Protein AF-A0A239BI08-F1 (afdb_monomer)

pLDDT: mean 79.72, std 20.68, range [30.38, 98.62]

Nearest PDB structures (foldseek):
  6grj-assembly1_I  TM=3.240E-01  e=1.046E-01  Aeromonas hydrophila
  5xg2-assembly1_A  TM=4.096E-01  e=1.861E-01  Pyrococcus yayanosii CH1
  7a0g-assembly1_JJJ  TM=3.322E-01  e=1.591E-01  Serratia marcescens
  3g6b-assembly1_A  TM=3.224E-01  e=5.309E-01  Thermotoga maritima
  8i4v-assembly1_A  TM=3.060E-01  e=5.611E+00  Saccharomyces cerevisiae S288C

Radius of gyration: 37.03 Å; Cα contacts (8 Å, |Δi|>4): 171; chains: 1; bounding box: 96×77×103 Å

Secondary structure (DSSP, 8-state):
--HHHHHHHH-HHHHHHHHHHHHHHHHHHHHHH-GGGGS-HHHHHHHHHHHHTT---TTTT---SS--SSGGGS-SS---TTSPPTTS-----PPPTTSHHHHHHHHHHHHHHSPPP----SS-HHHHHHHHHHHHHHHHHHHHHHHHHHHHHHHHHHHHHHHHHHHHHHHHHHHHHHHHHHHHHHHHHHHHHHHHHHHHHTT--------HHHHHHHHHHHHHHHHHHHHTTSS-HHHHHHHHTT-TT--TTS-HHHHHHHHHHHHHHHHHHHHHHHHHHHHHHHHHHHHHHHHHHHHHHHHHHHHHHHHHHGGGSPP--TTSGGGS-------

Organism: NCBI:txid52697

Sequence (335 aa):
MSMVAEMLLHEPAPVAIWGALWLATIPAVLVLASPASVHNLGRALIDACAFLIGRPADGLFAASAGDETLAYAAFGAEFPAGFPAEDEPFGNAVPDATDPISADVAAVSERVSAPMGPAAGSAPGRFFRRAAKRREERLRREIEAVRGVRYAEEVRVAADQAGYVADHWQEHWEAAGVRVDATFRAWQAADSRMRRSRAAAVFGTPATGQSPAEYADRERFLHLAVRAAAERGELPTSAVADALTGRGGWDARLHPVDQELVIQGAAAAHLEAVWKQALEAEKLAWRDAQVARRDWQRLCQEAILASAYATAVRHLLPAEPVKLAQAAHPVARVA

Foldseek 3Di:
DDPVVVCVPPDVVVVVVVVVVCVVVVLVVLCVVDVVCVVPVPVSVVVVVCVVVVNDPVPPPPDDDDDPPPPPPPPPDDDPPPPDDCPPPPDPPPDDPPPCVVVVVVVLVVVVPPDDPDDDDDDPVVVVVVVVVVVVVLSVLQVVLVVLLVVLVVLVVVLVVLVVVLVVLVVVLVVLVVQLVVLVVQLVVLVVVLVVLVVVCVVDDPDDDDDPVVLVVLLVLLLVLLVVCCVVVLAPPVVSVCLVVVHPVNDSVDDNSVSVSVSSVRSSVVSVVSSVVSVVVSVVSVVSSVVSVVVSVVSVVVSVVSVVSSVVSVVSHPPPPPPDVVPPDPPPDDD

Mean predicted aligned error: 14.72 Å

Solvent-accessible surface area (backbone atoms only — not comparable to full-atom values): 19347 Å² total; per-residue (Å²): 133,62,71,67,63,59,45,63,73,75,47,59,63,68,56,51,51,52,52,51,50,50,66,62,43,52,61,55,51,53,44,71,75,30,81,72,39,66,79,42,52,69,57,51,50,50,54,51,50,40,48,75,73,67,48,82,75,88,66,87,81,83,80,86,86,85,78,81,88,68,64,84,80,68,84,68,90,78,74,77,92,74,70,78,74,82,83,63,68,85,64,84,74,71,78,61,91,81,42,71,68,55,55,57,55,45,56,54,51,50,68,69,65,61,77,80,75,89,78,87,74,91,84,61,72,67,60,54,51,54,51,51,52,53,50,52,52,48,51,52,47,26,54,51,25,52,50,36,41,49,50,18,50,53,35,39,53,50,20,56,52,32,43,53,52,18,52,51,31,44,54,50,23,52,54,29,48,54,48,26,54,52,31,44,51,53,19,53,54,34,43,54,50,38,54,51,54,56,62,58,56,72,76,60,77,80,91,70,83,92,39,77,66,56,45,55,50,33,37,51,49,51,50,53,53,46,42,54,35,27,75,70,65,41,34,60,72,66,54,42,60,28,46,78,67,54,36,98,83,38,53,46,82,48,55,68,71,57,42,49,52,50,52,34,49,52,24,22,54,46,29,45,51,53,23,52,51,32,46,55,51,27,56,47,34,47,49,53,20,53,51,35,44,52,53,19,54,50,31,46,55,48,19,54,53,30,42,54,50,21,60,73,32,51,86,46,42,74,78,72,79,92,75,60,81,84,74,77,72,80,82,78,83,78,134

Structure (mmCIF, N/CA/C/O backbone):
data_AF-A0A239BI08-F1
#
_entry.id   AF-A0A239BI08-F1
#
loop_
_atom_site.group_PDB
_atom_site.id
_atom_site.type_symbol
_atom_site.label_atom_id
_atom_site.label_alt_id
_atom_site.label_comp_id
_atom_site.label_asym_id
_atom_site.label_entity_id
_atom_site.label_seq_id
_atom_site.pdbx_PDB_ins_code
_atom_site.Cartn_x
_atom_site.Cartn_y
_atom_site.Cartn_z
_atom_site.occupancy
_atom_site.B_iso_or_equiv
_atom_site.auth_seq_id
_atom_site.auth_comp_id
_atom_site.auth_asym_id
_atom_site.auth_atom_id
_atom_site.pdbx_PDB_model_num
ATOM 1 N N . MET A 1 1 ? -38.926 20.113 -40.767 1.00 48.06 1 MET A N 1
ATOM 2 C CA . MET A 1 1 ? -37.530 20.585 -40.665 1.00 48.06 1 MET A CA 1
ATOM 3 C C . MET A 1 1 ? -37.344 21.117 -39.255 1.00 48.06 1 MET A C 1
ATOM 5 O O . MET A 1 1 ? -38.217 21.829 -38.787 1.00 48.06 1 MET A O 1
ATOM 9 N N . SER A 1 2 ? -36.324 20.640 -38.540 1.00 56.19 2 SER A N 1
ATOM 10 C CA . SER A 1 2 ? -36.139 20.900 -37.105 1.00 56.19 2 SER A CA 1
ATOM 11 C C . SER A 1 2 ? -35.765 22.365 -36.857 1.00 56.19 2 SER A C 1
ATOM 13 O O . SER A 1 2 ? -34.827 22.853 -37.479 1.00 56.19 2 SER A O 1
ATOM 15 N N . MET A 1 3 ? -36.450 23.027 -35.917 1.00 62.59 3 MET A N 1
ATOM 16 C CA . MET A 1 3 ? -36.162 24.393 -35.437 1.00 62.59 3 MET A CA 1
ATOM 17 C C . MET A 1 3 ? -34.680 24.594 -35.061 1.00 62.59 3 MET A C 1
ATOM 19 O O . MET A 1 3 ? -34.139 25.686 -35.180 1.00 62.59 3 MET A O 1
ATOM 23 N N . VAL A 1 4 ? -33.997 23.515 -34.666 1.00 60.31 4 VAL A N 1
ATOM 24 C CA . VAL A 1 4 ? -32.569 23.514 -34.315 1.00 60.31 4 VAL A CA 1
ATOM 25 C C . VAL A 1 4 ? -31.675 23.744 -35.540 1.00 60.31 4 VAL A C 1
ATOM 27 O O . VAL A 1 4 ? -30.641 24.396 -35.434 1.00 60.31 4 VAL A O 1
ATOM 30 N N . ALA A 1 5 ? -32.078 23.249 -36.714 1.00 62.38 5 ALA A N 1
ATOM 31 C CA . ALA A 1 5 ? -31.320 23.424 -37.952 1.00 62.38 5 ALA A CA 1
ATOM 32 C C . ALA A 1 5 ? -31.413 24.863 -38.490 1.00 62.38 5 ALA A C 1
ATOM 34 O O . ALA A 1 5 ? -30.450 25.360 -39.063 1.00 62.38 5 ALA A O 1
ATOM 35 N N . GLU A 1 6 ? -32.541 25.541 -38.263 1.00 66.19 6 GLU A N 1
ATOM 36 C CA . GLU A 1 6 ? -32.742 26.943 -38.653 1.00 66.19 6 GLU A CA 1
ATOM 37 C C . GLU A 1 6 ? -32.002 27.903 -37.700 1.00 66.19 6 GLU A C 1
ATOM 39 O O . GLU A 1 6 ? -31.387 28.871 -38.145 1.00 66.19 6 GLU A O 1
ATOM 44 N N . MET A 1 7 ? -31.927 27.569 -36.403 1.00 61.50 7 MET A N 1
ATOM 45 C CA . MET A 1 7 ? -31.129 28.318 -35.418 1.00 61.50 7 MET A CA 1
ATOM 46 C C . MET A 1 7 ? -29.613 28.218 -35.666 1.00 61.50 7 MET A C 1
ATOM 48 O O . MET A 1 7 ? -28.891 29.194 -35.475 1.00 61.50 7 MET A O 1
ATOM 52 N N . LEU A 1 8 ? -29.129 27.062 -36.136 1.00 61.94 8 LEU A N 1
ATOM 53 C CA . LEU A 1 8 ? -27.712 26.836 -36.463 1.00 61.94 8 LEU A CA 1
ATOM 54 C C . LEU A 1 8 ? -27.209 27.680 -37.646 1.00 61.94 8 LEU A C 1
ATOM 56 O O . LEU A 1 8 ? -26.004 27.894 -37.766 1.00 61.94 8 LEU A O 1
ATOM 60 N N . LEU A 1 9 ? -28.109 28.157 -38.508 1.00 69.50 9 LEU A N 1
ATOM 61 C CA . LEU A 1 9 ? -27.766 28.911 -39.716 1.00 69.50 9 LEU A CA 1
ATOM 62 C C . LEU A 1 9 ? -27.772 30.433 -39.520 1.00 69.50 9 LEU A C 1
ATOM 64 O O . LEU A 1 9 ? -27.080 31.125 -40.266 1.00 69.50 9 LEU A O 1
ATOM 68 N N . HIS A 1 10 ? -28.512 30.960 -38.539 1.00 70.94 10 HIS A N 1
ATOM 69 C CA . HIS A 1 10 ? -28.705 32.409 -38.406 1.00 70.94 10 HIS A CA 1
ATOM 70 C C . HIS A 1 10 ? -27.996 33.066 -37.222 1.00 70.94 10 HIS A C 1
ATOM 72 O O . HIS A 1 10 ? -27.611 34.227 -37.343 1.00 70.94 10 HIS A O 1
ATOM 78 N N . GLU A 1 11 ? -27.727 32.349 -36.130 1.00 71.56 11 GLU A N 1
ATOM 79 C CA . GLU A 1 11 ? -27.029 32.924 -34.975 1.00 71.56 11 GLU A CA 1
ATOM 80 C C . GLU A 1 11 ? -26.049 31.898 -34.382 1.00 71.56 11 GLU A C 1
ATOM 82 O O . GLU A 1 11 ? -26.400 31.138 -33.478 1.00 71.56 11 GLU A O 1
ATOM 87 N N . PRO A 1 12 ? -24.794 31.833 -34.867 1.00 73.06 12 PRO A N 1
ATOM 88 C CA . PRO A 1 12 ? -23.834 30.832 -34.396 1.00 73.06 12 PRO A CA 1
ATOM 89 C C . PRO A 1 12 ? -23.365 31.087 -32.954 1.00 73.06 12 PRO A C 1
ATOM 91 O O . PRO A 1 12 ? -22.891 30.169 -32.286 1.00 73.06 12 PRO A O 1
ATOM 94 N N . ALA A 1 13 ? -23.499 32.319 -32.450 1.00 76.38 13 ALA A N 1
ATOM 95 C CA . ALA A 1 13 ? -22.954 32.704 -31.150 1.00 76.38 13 ALA A CA 1
ATOM 96 C C . ALA A 1 13 ? -23.671 32.040 -29.951 1.00 76.38 13 ALA A C 1
ATOM 98 O O . ALA A 1 13 ? -22.978 31.449 -29.122 1.00 76.38 13 ALA A O 1
ATOM 99 N N . PRO A 1 14 ? -25.016 32.032 -29.839 1.00 78.69 14 PRO A N 1
ATOM 100 C CA . PRO A 1 14 ? -25.705 31.376 -28.722 1.00 78.69 14 PRO A CA 1
ATOM 101 C C . PRO A 1 14 ? -25.500 29.857 -28.680 1.00 78.69 14 PRO A C 1
ATOM 103 O O . PRO A 1 14 ? -25.342 29.283 -27.602 1.00 78.69 14 PRO A O 1
ATOM 106 N N . VAL A 1 15 ? -25.462 29.205 -29.846 1.00 79.38 15 VAL A N 1
ATOM 107 C CA . VAL A 1 15 ? -25.253 27.752 -29.945 1.00 79.38 15 VAL A CA 1
ATOM 108 C C . VAL A 1 15 ? -23.818 27.382 -29.568 1.00 79.38 15 VAL A C 1
ATOM 110 O O . VAL A 1 15 ? -23.612 26.407 -28.846 1.00 79.38 15 VAL A O 1
ATOM 113 N N . ALA A 1 16 ? -22.831 28.189 -29.970 1.00 78.69 16 ALA A N 1
ATOM 114 C CA . ALA A 1 16 ? -21.442 28.008 -29.554 1.00 78.69 16 ALA A CA 1
ATOM 115 C C . ALA A 1 16 ? -21.263 28.184 -28.037 1.00 78.69 16 ALA A C 1
ATOM 117 O O . ALA A 1 16 ? -20.545 27.403 -27.414 1.00 78.69 16 ALA A O 1
ATOM 118 N N . ILE A 1 17 ? -21.953 29.156 -27.428 1.00 83.38 17 ILE A N 1
ATOM 119 C CA . ILE A 1 17 ? -21.926 29.372 -25.973 1.00 83.38 17 ILE A CA 1
ATOM 120 C C . ILE A 1 17 ? -22.527 28.169 -25.242 1.00 83.38 17 ILE A C 1
ATOM 122 O O . ILE A 1 17 ? -21.896 27.639 -24.331 1.00 83.38 17 ILE A O 1
ATOM 126 N N . TRP A 1 18 ? -23.702 27.690 -25.659 1.00 86.00 18 TRP A N 1
ATOM 127 C CA . TRP A 1 18 ? -24.325 26.508 -25.055 1.00 86.00 18 TRP A CA 1
ATOM 128 C C . TRP A 1 18 ? -23.486 25.242 -25.243 1.00 86.00 18 TRP A C 1
ATOM 130 O O . TRP A 1 18 ? -23.329 24.470 -24.298 1.00 86.00 18 TRP A O 1
ATOM 140 N N . GLY A 1 19 ? -22.902 25.048 -26.427 1.00 88.06 19 GLY A N 1
ATOM 141 C CA . GLY A 1 19 ? -21.998 23.934 -26.704 1.00 88.06 19 GLY A CA 1
ATOM 142 C C . GLY A 1 19 ? -20.756 23.959 -25.813 1.00 88.06 19 GLY A C 1
ATOM 143 O O . GLY A 1 19 ? -20.416 22.938 -25.220 1.00 88.06 19 GLY A O 1
ATOM 144 N N . ALA A 1 20 ? -20.128 25.127 -25.647 1.00 87.94 20 ALA A N 1
ATOM 145 C CA . ALA A 1 20 ? -18.985 25.302 -24.751 1.00 87.94 20 ALA A CA 1
ATOM 146 C C . ALA A 1 20 ? -19.358 25.056 -23.279 1.00 87.94 20 ALA A C 1
ATOM 148 O O . ALA A 1 20 ? -18.585 24.444 -22.543 1.00 87.94 20 ALA A O 1
ATOM 149 N N . LEU A 1 21 ? -20.554 25.477 -22.856 1.00 89.50 21 LEU A N 1
ATOM 150 C CA . LEU A 1 21 ? -21.035 25.296 -21.485 1.00 89.50 21 LEU A CA 1
ATOM 151 C C . LEU A 1 21 ? -21.319 23.820 -21.166 1.00 89.50 21 LEU A C 1
ATOM 153 O O . LEU A 1 21 ? -20.951 23.343 -20.093 1.00 89.50 21 LEU A O 1
ATOM 157 N N . TRP A 1 22 ? -21.894 23.071 -22.111 1.00 91.38 22 TRP A N 1
ATOM 158 C CA . TRP A 1 22 ? -22.049 21.615 -22.000 1.00 91.38 22 TRP A CA 1
ATOM 159 C C . TRP A 1 22 ? -20.700 20.891 -21.992 1.00 91.38 22 TRP A C 1
ATOM 161 O O . TRP A 1 22 ? -20.465 20.042 -21.134 1.00 91.38 22 TRP A O 1
ATOM 171 N N . LEU A 1 23 ? -19.777 21.271 -22.880 1.00 86.00 23 LEU A N 1
ATOM 172 C CA . LEU A 1 23 ? -18.419 20.712 -22.914 1.00 86.00 23 LEU A CA 1
ATOM 173 C C . LEU A 1 23 ? -17.646 20.958 -21.612 1.00 86.00 23 LEU A C 1
ATOM 175 O O . LEU A 1 23 ? -16.876 20.099 -21.193 1.00 86.00 23 LEU A O 1
ATOM 179 N N . ALA A 1 24 ? -17.874 22.096 -20.955 1.00 83.75 24 ALA A N 1
ATOM 180 C CA . ALA A 1 24 ? -17.251 22.418 -19.675 1.00 83.75 24 ALA A CA 1
ATOM 181 C C . ALA A 1 24 ? -17.903 21.697 -18.479 1.00 83.75 24 ALA A C 1
ATOM 183 O O . ALA A 1 24 ? -17.220 21.384 -17.505 1.00 83.75 24 ALA A O 1
ATOM 184 N N . THR A 1 25 ? -19.211 21.426 -18.527 1.00 88.19 25 THR A N 1
ATOM 185 C CA . THR A 1 25 ? -19.957 20.860 -17.386 1.00 88.19 25 THR A CA 1
ATOM 186 C C . THR A 1 25 ? -19.968 19.335 -17.357 1.00 88.19 25 THR A C 1
ATOM 188 O O . THR A 1 25 ? -19.943 18.760 -16.269 1.00 88.19 25 THR A O 1
ATOM 191 N N . ILE A 1 26 ? -19.936 18.661 -18.511 1.00 81.94 26 ILE A N 1
ATOM 192 C CA . ILE A 1 26 ? -19.943 17.190 -18.582 1.00 81.94 26 ILE A CA 1
ATOM 193 C C . ILE A 1 26 ? -18.770 16.559 -17.805 1.00 81.94 26 ILE A C 1
ATOM 195 O O . ILE A 1 26 ? -19.037 15.668 -16.997 1.00 81.94 26 ILE A O 1
ATOM 199 N N . PRO A 1 27 ? -17.506 17.018 -17.934 1.00 75.88 27 PRO A N 1
ATOM 200 C CA . PRO A 1 27 ? -16.396 16.461 -17.160 1.00 75.88 27 PRO A CA 1
ATOM 201 C C . PRO A 1 27 ? -16.572 16.663 -15.652 1.00 75.88 27 PRO A C 1
ATOM 203 O O . PRO A 1 27 ? -16.294 15.756 -14.875 1.00 75.88 27 PRO A O 1
ATOM 206 N N . ALA A 1 28 ? -17.088 17.823 -15.231 1.00 76.69 28 ALA A N 1
ATOM 207 C CA . ALA A 1 28 ? -17.322 18.122 -13.819 1.00 76.69 28 ALA A CA 1
ATOM 208 C C . ALA A 1 28 ? -18.403 17.214 -13.208 1.00 76.69 28 ALA A C 1
ATOM 210 O O . ALA A 1 28 ? -18.239 16.721 -12.093 1.00 76.69 28 ALA A O 1
ATOM 211 N N . VAL A 1 29 ? -19.482 16.941 -13.950 1.00 81.19 29 VAL A N 1
ATOM 212 C CA . VAL A 1 29 ? -20.533 16.005 -13.523 1.00 81.19 29 VAL A CA 1
ATOM 213 C C . VAL A 1 29 ? -20.010 14.566 -13.493 1.00 81.19 29 VAL A C 1
ATOM 215 O O . VAL A 1 29 ? -20.320 13.836 -12.556 1.00 81.19 29 VAL A O 1
ATOM 218 N N . LEU A 1 30 ? -19.171 14.168 -14.456 1.00 73.69 30 LEU A N 1
ATOM 219 C CA . LEU A 1 30 ? -18.564 12.831 -14.488 1.00 73.69 30 LEU A CA 1
ATOM 220 C C . LEU A 1 30 ? -17.623 12.594 -13.294 1.00 73.69 30 LEU A C 1
ATOM 222 O O . LEU A 1 30 ? -17.624 11.515 -12.706 1.00 73.69 30 LEU A O 1
ATOM 226 N N . VAL A 1 31 ? -16.863 13.622 -12.908 1.00 73.19 31 VAL A N 1
ATOM 227 C CA . VAL A 1 31 ? -15.980 13.617 -11.730 1.00 73.19 31 VAL A CA 1
ATOM 228 C C . VAL A 1 31 ? -16.782 13.560 -10.422 1.00 73.19 31 VAL A C 1
ATOM 230 O O . VAL A 1 31 ? -16.357 12.907 -9.474 1.00 73.19 31 VAL A O 1
ATOM 233 N N . LEU A 1 32 ? -17.957 14.195 -10.364 1.00 77.12 32 LEU A N 1
ATOM 234 C CA . LEU A 1 32 ? -18.830 14.174 -9.182 1.00 77.12 32 LEU A CA 1
ATOM 235 C C . LEU A 1 32 ? -19.649 12.882 -9.042 1.00 77.12 32 LEU A C 1
ATOM 237 O O . LEU A 1 32 ? -19.987 12.496 -7.925 1.00 77.12 32 LEU A O 1
ATOM 241 N N . ALA A 1 33 ? -19.979 12.217 -10.150 1.00 75.88 33 ALA A N 1
ATOM 242 C CA . ALA A 1 33 ? -20.808 11.012 -10.148 1.00 75.88 33 ALA A CA 1
ATOM 243 C C . ALA A 1 33 ? -20.047 9.738 -9.733 1.00 75.88 33 ALA A C 1
ATOM 245 O O . ALA A 1 33 ? -20.675 8.743 -9.377 1.00 75.88 33 ALA A O 1
ATOM 246 N N . SER A 1 34 ? -18.711 9.754 -9.763 1.00 64.62 34 SER A N 1
ATOM 247 C CA . SER A 1 34 ? -17.873 8.597 -9.446 1.00 64.62 34 SER A CA 1
ATOM 248 C C . SER A 1 34 ? -16.607 9.036 -8.697 1.00 64.62 34 SER A C 1
ATOM 250 O O . SER A 1 34 ? -15.687 9.582 -9.309 1.00 64.62 34 SER A O 1
ATOM 252 N N . PRO A 1 35 ? -16.503 8.760 -7.383 1.00 59.38 35 PRO A N 1
ATOM 253 C CA . PRO A 1 35 ? -15.293 9.040 -6.602 1.00 59.38 35 PRO A CA 1
ATOM 254 C C . PRO A 1 35 ? -14.044 8.337 -7.162 1.00 59.38 35 PRO A C 1
ATOM 256 O O . PRO A 1 35 ? -12.932 8.858 -7.070 1.00 59.38 35 PRO A O 1
ATOM 259 N N . ALA A 1 36 ? -14.235 7.185 -7.816 1.00 57.38 36 ALA A N 1
ATOM 260 C CA . ALA A 1 36 ? -13.170 6.436 -8.478 1.00 57.38 36 ALA A CA 1
ATOM 261 C C . ALA A 1 36 ? -12.603 7.170 -9.714 1.00 57.38 36 ALA A C 1
ATOM 263 O O . ALA A 1 36 ? -11.424 7.033 -10.034 1.00 57.38 36 ALA A O 1
ATOM 264 N N . SER A 1 37 ? -13.399 8.013 -10.381 1.00 54.28 37 SER A N 1
ATOM 265 C CA . SER A 1 37 ? -12.990 8.744 -11.593 1.00 54.28 37 SER A CA 1
ATOM 266 C C . SER A 1 37 ? -12.030 9.907 -11.323 1.00 54.28 37 SER A C 1
ATOM 268 O O . SER A 1 37 ? -11.381 10.386 -12.253 1.00 54.28 37 SER A O 1
ATOM 270 N N . VAL A 1 38 ? -11.882 10.333 -10.063 1.00 63.16 38 VAL A N 1
ATOM 271 C CA . VAL A 1 38 ? -10.904 11.363 -9.665 1.00 63.16 38 VAL A CA 1
ATOM 272 C C . VAL A 1 38 ? -9.464 10.848 -9.803 1.00 63.16 38 VAL A C 1
ATOM 274 O O . VAL A 1 38 ? -8.555 11.625 -10.079 1.00 63.16 38 VAL A O 1
ATOM 277 N N . HIS A 1 39 ? -9.254 9.537 -9.662 1.00 59.53 39 HIS A N 1
ATOM 278 C CA . HIS A 1 39 ? -7.918 8.953 -9.521 1.00 59.53 39 HIS A CA 1
ATOM 279 C C . HIS A 1 39 ? -7.282 8.591 -10.873 1.00 59.53 39 HIS A C 1
ATOM 281 O O . HIS A 1 39 ? -6.067 8.475 -10.970 1.00 59.53 39 HIS A O 1
ATOM 287 N N . ASN A 1 40 ? -8.086 8.487 -11.940 1.00 62.78 40 ASN A N 1
ATOM 288 C CA . ASN A 1 40 ? -7.637 8.118 -13.286 1.00 62.78 40 ASN A CA 1
ATOM 289 C C . ASN A 1 40 ? -8.366 8.937 -14.375 1.00 62.78 40 ASN A C 1
ATOM 291 O O . ASN A 1 40 ? -9.014 8.396 -15.277 1.00 62.78 40 ASN A O 1
ATOM 295 N N . LEU A 1 41 ? -8.242 10.272 -14.299 1.00 63.12 41 LEU A N 1
ATOM 296 C CA . LEU A 1 41 ? -8.927 11.240 -15.177 1.00 63.12 41 LEU A CA 1
ATOM 297 C C . LEU A 1 41 ? -8.738 10.941 -16.678 1.00 63.12 41 LEU A C 1
ATOM 299 O O . LEU A 1 41 ? -9.662 11.101 -17.473 1.00 63.12 41 LEU A O 1
ATOM 303 N N . GLY A 1 42 ? -7.548 10.471 -17.067 1.00 71.75 42 GLY A N 1
ATOM 304 C CA . GLY A 1 42 ? -7.231 10.134 -18.456 1.00 71.75 42 GLY A CA 1
ATOM 305 C C . GLY A 1 42 ? -8.043 8.954 -18.994 1.00 71.75 42 GLY A C 1
ATOM 306 O O . GLY A 1 42 ? -8.525 9.011 -20.123 1.00 71.75 42 GLY A O 1
ATOM 307 N N . ARG A 1 43 ? -8.257 7.911 -18.184 1.00 69.25 43 ARG A N 1
ATOM 308 C CA . ARG A 1 43 ? -9.025 6.729 -18.600 1.00 69.25 43 ARG A CA 1
ATOM 309 C C . ARG A 1 43 ? -10.523 7.014 -18.631 1.00 69.25 43 ARG A C 1
ATOM 311 O O . ARG A 1 43 ? -11.175 6.674 -19.609 1.00 69.25 43 ARG A O 1
ATOM 318 N N . ALA A 1 44 ? -11.024 7.769 -17.651 1.00 71.12 44 ALA A N 1
ATOM 319 C CA . ALA A 1 44 ? -12.404 8.253 -17.651 1.00 71.12 44 ALA A CA 1
ATOM 320 C C . ALA A 1 44 ? -12.721 9.128 -18.882 1.00 71.12 44 ALA A C 1
ATOM 322 O O . ALA A 1 44 ? -13.802 9.014 -19.455 1.00 71.12 44 ALA A O 1
ATOM 323 N N . LEU A 1 45 ? -11.772 9.961 -19.333 1.00 72.12 45 LEU A N 1
ATOM 324 C CA . LEU A 1 45 ? -11.906 10.740 -20.569 1.00 72.12 45 LEU A CA 1
ATOM 325 C C . LEU A 1 45 ? -11.916 9.860 -21.825 1.00 72.12 45 LEU A C 1
ATOM 327 O O . LEU A 1 45 ? -12.714 10.106 -22.726 1.00 72.12 45 LEU A O 1
ATOM 331 N N . ILE A 1 46 ? -11.058 8.840 -21.893 1.00 76.75 46 ILE A N 1
ATOM 332 C CA . ILE A 1 46 ? -11.011 7.909 -23.031 1.00 76.75 46 ILE A CA 1
ATOM 333 C C . ILE A 1 46 ? -12.306 7.093 -23.120 1.00 76.75 46 ILE A C 1
ATOM 335 O O . ILE A 1 46 ? -12.873 6.985 -24.208 1.00 76.75 46 ILE A O 1
ATOM 339 N N . ASP A 1 47 ? -12.818 6.596 -21.994 1.00 72.12 47 ASP A N 1
ATOM 340 C CA . ASP A 1 47 ? -14.061 5.819 -21.944 1.00 72.12 47 ASP A CA 1
ATOM 341 C C . ASP A 1 47 ? -15.289 6.694 -22.255 1.00 72.12 47 ASP A C 1
ATOM 343 O O . ASP A 1 47 ? -16.174 6.282 -23.010 1.00 72.12 47 ASP A O 1
ATOM 347 N N . ALA A 1 48 ? -15.316 7.943 -21.774 1.00 69.38 48 ALA A N 1
ATOM 348 C CA . ALA A 1 48 ? -16.352 8.915 -22.129 1.00 69.38 48 ALA A CA 1
ATOM 349 C C . ALA A 1 48 ? -16.315 9.289 -23.624 1.00 69.38 48 ALA A C 1
ATOM 351 O O . ALA A 1 48 ? -17.363 9.379 -24.268 1.00 69.38 48 ALA A O 1
ATOM 352 N N . CYS A 1 49 ? -15.123 9.459 -24.204 1.00 74.62 49 CYS A N 1
ATOM 353 C CA . CYS A 1 49 ? -14.955 9.671 -25.642 1.00 74.62 49 CYS A CA 1
ATOM 354 C C . CYS A 1 49 ? -15.397 8.444 -26.452 1.00 74.62 49 CYS A C 1
ATOM 356 O O . CYS A 1 49 ? -16.077 8.599 -27.465 1.00 74.62 49 CYS A O 1
ATOM 358 N N . ALA A 1 50 ? -15.071 7.227 -26.006 1.00 75.50 50 ALA A N 1
ATOM 359 C CA . ALA A 1 50 ? -15.506 5.992 -26.657 1.00 75.50 50 ALA A CA 1
ATOM 360 C C . ALA A 1 50 ? -17.039 5.841 -26.640 1.00 75.50 50 ALA A C 1
ATOM 362 O O . ALA A 1 50 ? -17.628 5.470 -27.660 1.00 75.50 50 ALA A O 1
ATOM 363 N N . PHE A 1 51 ? -17.685 6.208 -25.528 1.00 76.69 51 PHE A N 1
ATOM 364 C CA . PHE A 1 51 ? -19.143 6.245 -25.402 1.00 76.69 51 PHE A CA 1
ATOM 365 C C . PHE A 1 51 ? -19.785 7.293 -26.327 1.00 76.69 51 PHE A C 1
ATOM 367 O O . PHE A 1 51 ? -20.746 6.986 -27.031 1.00 76.69 51 PHE A O 1
ATOM 374 N N . LEU A 1 52 ? -19.224 8.507 -26.399 1.00 75.81 52 LEU A N 1
ATOM 375 C CA . LEU A 1 52 ? -19.704 9.569 -27.298 1.00 75.81 52 LEU A CA 1
ATOM 376 C C . LEU A 1 52 ? -19.578 9.207 -28.787 1.00 75.81 52 LEU A C 1
ATOM 378 O O . LEU A 1 52 ? -20.373 9.676 -29.598 1.00 75.81 52 LEU A O 1
ATOM 382 N N . ILE A 1 53 ? -18.620 8.350 -29.149 1.00 83.94 53 ILE A N 1
ATOM 383 C CA . ILE A 1 53 ? -18.430 7.841 -30.519 1.00 83.94 53 ILE A CA 1
ATOM 384 C C . ILE A 1 53 ? -19.361 6.637 -30.811 1.00 83.94 53 ILE A C 1
ATOM 386 O O . ILE A 1 53 ? -19.371 6.101 -31.918 1.00 83.94 53 ILE A O 1
ATOM 390 N N . GLY A 1 54 ? -20.200 6.227 -29.850 1.00 72.56 54 GLY A N 1
ATOM 391 C CA . GLY A 1 54 ? -21.180 5.151 -30.024 1.00 72.56 54 GLY A CA 1
ATOM 392 C C . GLY A 1 54 ? -20.574 3.750 -29.971 1.00 72.56 54 GLY A C 1
ATOM 393 O O . GLY A 1 54 ? -21.171 2.802 -30.48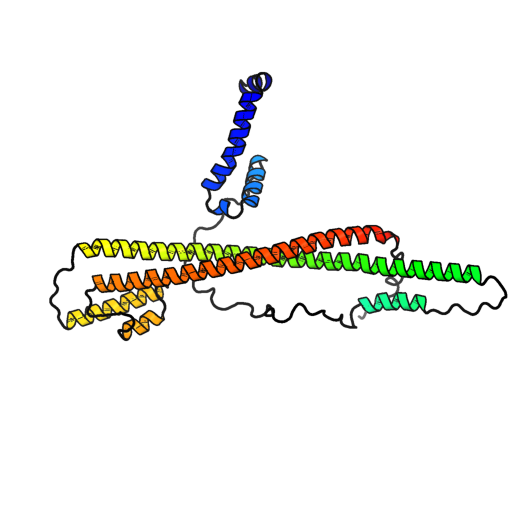4 1.00 72.56 54 GLY A O 1
ATOM 394 N N . ARG A 1 55 ? -19.387 3.596 -29.371 1.00 68.12 55 ARG A N 1
ATOM 395 C CA . ARG A 1 55 ? -18.786 2.281 -29.146 1.00 68.12 55 ARG A CA 1
ATOM 396 C C . ARG A 1 55 ? -19.433 1.666 -27.892 1.00 68.12 55 ARG A C 1
ATOM 398 O O . ARG A 1 55 ? -19.371 2.293 -26.834 1.00 68.12 55 ARG A O 1
ATOM 405 N N . PRO A 1 56 ? -20.087 0.493 -27.980 1.00 60.12 56 PRO A N 1
ATOM 406 C CA . PRO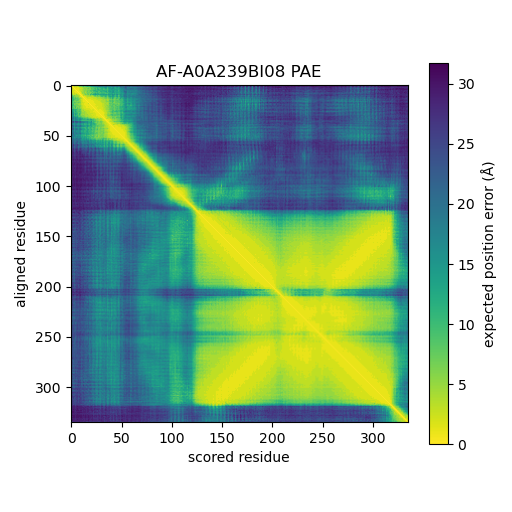 A 1 56 ? -20.734 -0.116 -26.824 1.00 60.12 56 PRO A CA 1
ATOM 407 C C . PRO A 1 56 ? -19.689 -0.446 -25.753 1.00 60.12 56 PRO A C 1
ATOM 409 O O . PRO A 1 56 ? -18.635 -1.014 -26.040 1.00 60.12 56 PRO A O 1
ATOM 412 N N . ALA A 1 57 ? -19.974 -0.030 -24.519 1.00 55.44 57 ALA A N 1
ATOM 413 C CA . ALA A 1 57 ? -19.162 -0.321 -23.3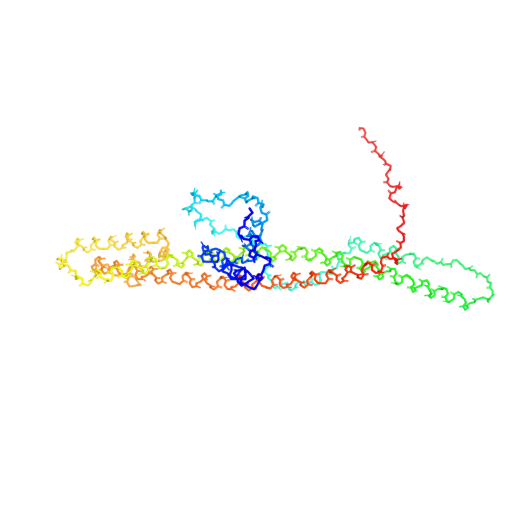49 1.00 55.44 57 ALA A CA 1
ATOM 414 C C . ALA A 1 57 ? -19.424 -1.763 -22.892 1.00 55.44 57 ALA A C 1
ATOM 416 O O . ALA A 1 57 ? -20.187 -2.010 -21.956 1.00 55.44 57 ALA A O 1
ATOM 417 N N . ASP A 1 58 ? -18.810 -2.719 -23.581 1.00 50.44 58 ASP A N 1
ATOM 418 C CA . ASP A 1 58 ? -18.850 -4.134 -23.220 1.00 50.44 58 ASP A CA 1
ATOM 419 C C . ASP A 1 58 ? -18.022 -4.351 -21.939 1.00 50.44 58 ASP A C 1
ATOM 421 O O . ASP A 1 58 ? -16.845 -4.696 -21.993 1.00 50.44 58 ASP A O 1
ATOM 425 N N . GLY A 1 59 ? -18.610 -4.083 -20.768 1.00 55.19 59 GLY A N 1
ATOM 426 C CA . GLY A 1 59 ? -17.986 -4.430 -19.483 1.00 55.19 59 GLY A CA 1
ATOM 427 C C . GLY A 1 59 ? -18.318 -3.555 -18.275 1.00 55.19 59 GLY A C 1
ATOM 428 O O . GLY A 1 59 ? -17.886 -3.883 -17.176 1.00 55.19 59 GLY A O 1
ATOM 429 N N 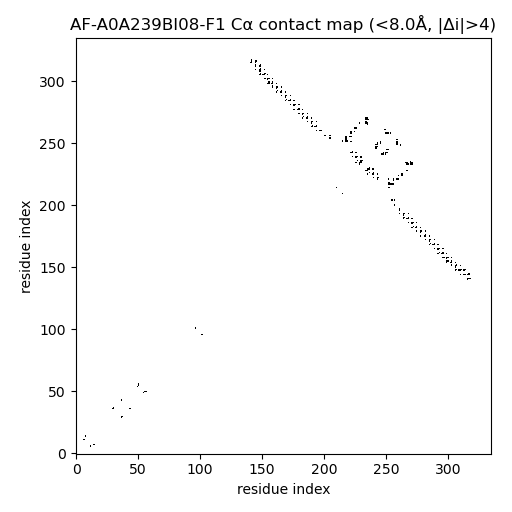. LEU A 1 60 ? -19.091 -2.474 -18.417 1.00 49.22 60 LEU A N 1
ATOM 430 C CA . LEU A 1 60 ? -19.172 -1.450 -17.362 1.00 49.22 60 LEU A CA 1
ATOM 431 C C . LEU A 1 60 ? -19.975 -1.828 -16.092 1.00 49.22 60 LEU A C 1
ATOM 433 O O . LEU A 1 60 ? -20.046 -1.013 -15.181 1.00 49.22 60 LEU A O 1
ATOM 437 N N . PHE A 1 61 ? -20.551 -3.037 -15.983 1.00 48.50 61 PHE A N 1
ATOM 438 C CA . PHE A 1 61 ? -21.354 -3.441 -14.806 1.00 48.50 61 PHE A CA 1
ATOM 439 C C . PHE A 1 61 ? -21.255 -4.922 -14.382 1.00 48.50 61 PHE A C 1
ATOM 441 O O . PHE A 1 61 ? -22.060 -5.377 -13.569 1.00 48.50 61 PHE A O 1
ATOM 448 N N . ALA A 1 62 ? -20.290 -5.697 -14.885 1.00 45.53 62 ALA A N 1
ATOM 449 C CA . ALA A 1 62 ? -20.186 -7.130 -14.576 1.00 45.53 62 ALA A CA 1
ATOM 450 C C . ALA A 1 62 ? -18.972 -7.468 -13.686 1.00 45.53 62 ALA A C 1
ATOM 452 O O . ALA A 1 62 ? -17.999 -8.025 -14.177 1.00 45.53 62 ALA A O 1
ATOM 453 N N . ALA A 1 63 ? -19.046 -7.099 -12.399 1.00 42.94 63 ALA A N 1
ATOM 454 C CA . ALA A 1 63 ? -18.282 -7.569 -11.217 1.00 42.94 63 ALA A CA 1
ATOM 455 C C . ALA A 1 63 ? -18.287 -6.398 -10.212 1.00 42.94 63 ALA A C 1
ATOM 457 O O . ALA A 1 63 ? -17.999 -5.275 -10.593 1.00 42.94 63 ALA A O 1
ATOM 458 N N . SER A 1 64 ? -18.662 -6.499 -8.943 1.00 41.53 64 SER A N 1
ATOM 459 C CA . SER A 1 64 ? -18.305 -7.490 -7.939 1.00 41.53 64 SER A CA 1
ATOM 460 C C . SER A 1 64 ? -19.338 -7.374 -6.812 1.00 41.53 64 SER A C 1
ATOM 462 O O . SER A 1 64 ? -19.405 -6.361 -6.118 1.00 41.53 64 SER A O 1
ATOM 464 N N . ALA A 1 65 ? -20.189 -8.386 -6.667 1.00 43.69 65 ALA A N 1
ATOM 465 C CA . ALA A 1 65 ? -21.045 -8.554 -5.504 1.00 43.69 65 ALA A CA 1
ATOM 466 C C . ALA A 1 65 ? -20.729 -9.928 -4.916 1.00 43.69 65 ALA A C 1
ATOM 468 O O . ALA A 1 65 ? -21.164 -10.946 -5.447 1.00 43.69 65 ALA A O 1
ATOM 469 N N . GLY A 1 66 ? -19.959 -9.920 -3.830 1.00 41.41 66 GLY A N 1
ATOM 470 C CA . GLY A 1 66 ? -19.716 -11.078 -2.977 1.00 41.41 66 GLY A CA 1
ATOM 471 C C . GLY A 1 66 ? -18.352 -11.717 -3.186 1.00 41.41 66 GLY A C 1
ATOM 472 O O . GLY A 1 66 ? -18.246 -12.616 -4.005 1.00 41.41 66 GLY A O 1
ATOM 473 N N . ASP A 1 67 ? -17.342 -11.250 -2.441 1.00 37.59 67 ASP A N 1
ATOM 474 C CA . ASP A 1 67 ? -16.533 -12.083 -1.525 1.00 37.59 67 ASP A CA 1
ATOM 475 C C . ASP A 1 67 ? -15.448 -11.229 -0.813 1.00 37.59 67 ASP A C 1
ATOM 477 O O . ASP A 1 67 ? -14.250 -11.442 -0.968 1.00 37.59 67 ASP A O 1
ATOM 481 N N . GLU A 1 68 ? -15.837 -10.180 -0.072 1.00 41.00 68 GLU A N 1
ATOM 482 C CA . GLU A 1 68 ? -14.871 -9.244 0.553 1.00 41.00 68 GLU A CA 1
ATOM 483 C C . GLU A 1 68 ? -14.472 -9.600 1.999 1.00 41.00 68 GLU A C 1
ATOM 485 O O . GLU A 1 68 ? -13.613 -8.945 2.586 1.00 41.00 68 GLU A O 1
ATOM 490 N N . THR A 1 69 ? -15.036 -10.651 2.598 1.00 43.03 69 THR A N 1
ATOM 491 C CA . THR A 1 69 ? -14.837 -10.940 4.032 1.00 43.03 69 THR A CA 1
ATOM 492 C C . THR A 1 69 ? -13.739 -11.956 4.359 1.00 43.03 69 THR A C 1
ATOM 494 O O . THR A 1 69 ? -13.482 -12.181 5.540 1.00 43.03 69 THR A O 1
ATOM 497 N N . LEU A 1 70 ? -13.039 -12.531 3.372 1.00 43.16 70 LEU A N 1
ATOM 498 C CA . LEU A 1 70 ? -11.964 -13.514 3.617 1.00 43.16 70 LEU A CA 1
ATOM 499 C C . LEU A 1 70 ? -10.575 -13.129 3.075 1.00 43.16 70 LEU A C 1
ATOM 501 O O . LEU A 1 70 ? -9.593 -13.786 3.416 1.00 43.16 70 LEU A O 1
ATOM 505 N N . ALA A 1 71 ? -10.437 -12.031 2.326 1.00 39.81 71 ALA A N 1
ATOM 506 C CA . ALA A 1 71 ? -9.141 -11.621 1.767 1.00 39.81 71 ALA A CA 1
ATOM 507 C C . ALA A 1 71 ? -8.212 -10.899 2.768 1.00 39.81 71 ALA A C 1
ATOM 509 O O . ALA A 1 71 ? -7.011 -10.784 2.529 1.00 39.81 71 ALA A O 1
ATOM 510 N N . TYR A 1 72 ? -8.725 -10.443 3.916 1.00 41.50 72 TYR A N 1
ATOM 511 C CA . TYR A 1 72 ? -7.943 -9.613 4.844 1.00 41.50 72 TYR A CA 1
ATOM 512 C C . TYR A 1 72 ? -6.953 -10.388 5.732 1.00 41.50 72 TYR A C 1
ATOM 514 O O . TYR A 1 72 ? -6.027 -9.786 6.271 1.00 41.50 72 TYR A O 1
ATOM 522 N N . ALA A 1 73 ? -7.103 -11.711 5.867 1.00 40.88 73 ALA A N 1
ATOM 523 C CA . ALA A 1 73 ? -6.234 -12.536 6.715 1.00 40.88 73 ALA A CA 1
ATOM 524 C C . ALA A 1 73 ? -5.117 -13.277 5.951 1.00 40.88 73 ALA A C 1
ATOM 526 O O . ALA A 1 73 ? -4.245 -13.864 6.586 1.00 40.88 73 ALA A O 1
ATOM 527 N N . ALA A 1 74 ? -5.116 -13.249 4.612 1.00 38.16 74 ALA A N 1
ATOM 528 C CA . ALA A 1 74 ? -4.207 -14.060 3.791 1.00 38.16 74 ALA A CA 1
ATOM 529 C C . ALA A 1 74 ? -3.079 -13.274 3.095 1.00 38.16 74 ALA A C 1
ATOM 531 O O . ALA A 1 74 ? -2.204 -13.885 2.497 1.00 38.16 74 ALA A O 1
ATOM 532 N N . PHE A 1 75 ? -3.041 -11.940 3.190 1.00 41.75 75 PHE A N 1
ATOM 533 C CA . PHE A 1 75 ? -1.988 -11.125 2.559 1.00 41.75 75 PHE A CA 1
ATOM 534 C C . PHE A 1 75 ? -0.858 -10.745 3.532 1.00 41.75 75 PHE A C 1
ATOM 536 O O . PHE A 1 75 ? -0.324 -9.635 3.516 1.00 41.75 75 PHE A O 1
ATOM 543 N N . GLY A 1 76 ? -0.524 -11.676 4.425 1.00 36.34 76 GLY A N 1
ATOM 544 C CA . GLY A 1 76 ? 0.666 -11.645 5.262 1.00 36.34 76 GLY A CA 1
ATOM 545 C C . GLY A 1 76 ? 1.529 -12.850 4.911 1.00 36.34 76 GLY A C 1
ATOM 546 O O . GLY A 1 76 ? 1.077 -13.974 5.077 1.00 36.34 76 GLY A O 1
ATOM 547 N N . ALA A 1 77 ? 2.761 -12.590 4.470 1.00 37.25 77 ALA A N 1
ATOM 548 C CA . ALA A 1 77 ? 3.788 -13.568 4.104 1.00 37.25 77 ALA A CA 1
ATOM 549 C C . ALA A 1 77 ? 3.624 -14.239 2.729 1.00 37.25 77 ALA A C 1
ATOM 551 O O . ALA A 1 77 ? 3.276 -15.403 2.643 1.00 37.25 77 ALA A O 1
ATOM 552 N N . GLU A 1 78 ? 3.961 -13.504 1.666 1.00 30.38 78 GLU A N 1
ATOM 553 C CA . GLU A 1 78 ? 4.819 -13.993 0.570 1.00 30.38 78 GLU A CA 1
ATOM 554 C C . GLU A 1 78 ? 5.166 -12.804 -0.342 1.00 30.38 78 GLU A C 1
ATOM 556 O O . GLU A 1 78 ? 4.710 -12.653 -1.469 1.00 30.38 78 GLU A O 1
ATOM 561 N N . PHE A 1 79 ? 5.995 -11.902 0.191 1.00 37.34 79 PHE A N 1
ATOM 562 C CA . PHE A 1 79 ? 6.914 -11.166 -0.671 1.00 37.34 79 PHE A CA 1
ATOM 563 C C . PHE A 1 79 ? 7.802 -12.225 -1.339 1.00 37.34 79 PHE A C 1
ATOM 565 O O . PHE A 1 79 ? 8.429 -12.996 -0.602 1.00 37.34 79 PHE A O 1
ATOM 572 N N . PRO A 1 80 ? 7.946 -12.281 -2.672 1.00 37.50 80 PRO A N 1
ATOM 573 C CA . PRO A 1 80 ? 9.149 -12.869 -3.222 1.00 37.50 80 PRO A CA 1
ATOM 574 C C . PRO A 1 80 ? 10.304 -12.005 -2.708 1.00 37.50 80 PRO A C 1
ATOM 576 O O . PRO A 1 80 ? 10.531 -10.892 -3.179 1.00 37.50 80 PRO A O 1
ATOM 579 N N . ALA A 1 81 ? 11.013 -12.504 -1.698 1.00 38.09 81 ALA A N 1
ATOM 580 C CA . ALA A 1 81 ? 12.274 -11.966 -1.193 1.00 38.09 81 ALA A CA 1
ATOM 581 C C . ALA A 1 81 ? 13.394 -12.156 -2.239 1.00 38.09 81 ALA A C 1
ATOM 583 O O . ALA A 1 81 ? 14.442 -12.729 -1.962 1.00 38.09 81 ALA A O 1
ATOM 584 N N . GLY A 1 82 ? 13.120 -11.745 -3.476 1.00 33.72 82 GLY A N 1
ATOM 585 C CA . GLY A 1 82 ? 13.922 -12.006 -4.662 1.00 33.72 82 GLY A CA 1
ATOM 586 C C . GLY A 1 82 ? 13.997 -10.820 -5.617 1.00 33.72 82 GLY A C 1
ATOM 587 O O . GLY A 1 82 ? 14.508 -10.990 -6.717 1.00 33.72 82 GLY A O 1
ATOM 588 N N . PHE A 1 83 ? 13.532 -9.631 -5.219 1.00 41.69 83 PHE A N 1
ATOM 589 C CA . PHE A 1 83 ? 14.080 -8.407 -5.795 1.00 41.69 83 PHE A CA 1
ATOM 590 C C . PHE A 1 83 ? 15.278 -7.993 -4.935 1.00 41.69 83 PHE A C 1
ATOM 592 O O . PHE A 1 83 ? 15.112 -7.832 -3.722 1.00 41.69 83 PHE A O 1
ATOM 599 N N . PRO A 1 84 ? 16.490 -7.920 -5.510 1.00 36.00 84 PRO A N 1
ATOM 600 C CA . PRO A 1 84 ? 17.683 -7.586 -4.751 1.00 36.00 84 PRO A CA 1
ATOM 601 C C . PRO A 1 84 ? 17.498 -6.203 -4.125 1.00 36.00 84 PRO A C 1
ATOM 603 O O . PRO A 1 84 ? 17.172 -5.243 -4.819 1.00 36.00 84 PRO A O 1
ATOM 606 N N . ALA A 1 85 ? 17.674 -6.126 -2.805 1.00 38.88 85 ALA A N 1
ATOM 607 C CA . ALA A 1 85 ? 17.772 -4.860 -2.097 1.00 38.88 85 ALA A CA 1
ATOM 608 C C . ALA A 1 85 ? 18.841 -3.992 -2.780 1.00 38.88 85 ALA A C 1
ATOM 610 O O . ALA A 1 85 ? 19.932 -4.475 -3.083 1.00 38.88 85 ALA A O 1
ATOM 611 N N . GLU A 1 86 ? 18.490 -2.736 -3.042 1.00 44.00 86 GLU A N 1
ATOM 612 C CA . GLU A 1 86 ? 19.190 -1.779 -3.907 1.00 44.00 86 GLU A CA 1
ATOM 613 C C . GLU A 1 86 ? 20.558 -1.272 -3.396 1.00 44.00 86 GLU A C 1
ATOM 615 O O . GLU A 1 86 ? 20.949 -0.143 -3.680 1.00 44.00 86 GLU A O 1
ATOM 620 N N . ASP A 1 87 ? 21.330 -2.090 -2.680 1.00 36.22 87 ASP A N 1
ATOM 621 C CA . ASP A 1 87 ? 22.701 -1.729 -2.284 1.00 36.22 87 ASP A CA 1
ATOM 622 C C . ASP A 1 87 ? 23.760 -2.141 -3.325 1.00 36.22 87 ASP A C 1
ATOM 624 O O . ASP A 1 87 ? 24.932 -1.788 -3.193 1.00 36.22 87 ASP A O 1
ATOM 628 N N . GLU A 1 88 ? 23.360 -2.825 -4.399 1.00 34.50 88 GLU A N 1
ATOM 629 C CA . GLU A 1 88 ? 24.181 -2.980 -5.601 1.00 34.50 88 GLU A CA 1
ATOM 630 C C . GLU A 1 88 ? 23.764 -1.888 -6.601 1.00 34.50 88 GLU A C 1
ATOM 632 O O . GLU A 1 88 ? 22.767 -2.059 -7.310 1.00 34.50 88 GLU A O 1
ATOM 637 N N . PRO A 1 89 ? 24.472 -0.741 -6.673 1.00 39.03 89 PRO A N 1
ATOM 638 C CA . PRO A 1 89 ? 24.247 0.218 -7.748 1.00 39.03 89 PRO A CA 1
ATOM 639 C C . PRO A 1 89 ? 24.444 -0.549 -9.041 1.00 39.03 89 PRO A C 1
ATOM 641 O O . PRO A 1 89 ? 25.569 -1.001 -9.218 1.00 39.03 89 PRO A O 1
ATOM 644 N N . PHE A 1 90 ? 23.393 -0.718 -9.867 1.00 42.41 90 PHE A N 1
ATOM 645 C CA . PHE A 1 90 ? 23.405 -1.429 -11.157 1.00 42.41 90 PHE A CA 1
ATOM 646 C C . PHE A 1 90 ? 24.821 -1.477 -11.717 1.00 42.41 90 PHE A C 1
ATOM 648 O O . PHE A 1 90 ? 25.299 -0.529 -12.351 1.00 42.41 90 PHE A O 1
ATOM 655 N N . GLY A 1 91 ? 25.528 -2.542 -11.330 1.00 34.78 91 GLY A N 1
ATOM 656 C CA . GLY A 1 91 ? 26.950 -2.633 -11.554 1.00 34.78 91 GLY A CA 1
ATOM 657 C C . GLY A 1 91 ? 27.112 -2.655 -13.051 1.00 34.78 91 GLY A C 1
ATOM 658 O O . GLY A 1 91 ? 26.313 -3.287 -13.743 1.00 34.78 91 GLY A O 1
ATOM 659 N N . ASN A 1 92 ? 28.119 -1.954 -13.558 1.00 40.81 92 ASN A N 1
ATOM 660 C CA . ASN A 1 92 ? 28.600 -2.171 -14.910 1.00 40.81 92 ASN A CA 1
ATOM 661 C C . ASN A 1 92 ? 28.916 -3.667 -15.034 1.00 40.81 92 ASN A C 1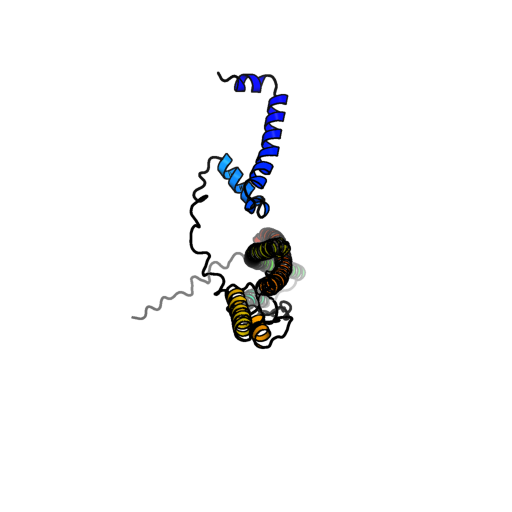
ATOM 663 O O . ASN A 1 92 ? 30.024 -4.087 -14.698 1.00 40.81 92 ASN A O 1
ATOM 667 N N . ALA A 1 93 ? 27.935 -4.477 -15.431 1.00 38.94 93 ALA A N 1
ATOM 668 C CA . ALA A 1 93 ? 28.132 -5.872 -15.738 1.00 38.94 93 ALA A CA 1
ATOM 669 C C . ALA A 1 93 ? 29.120 -5.861 -16.897 1.00 38.94 93 ALA A C 1
ATOM 671 O O . ALA A 1 93 ? 28.794 -5.477 -18.020 1.00 38.94 93 ALA A O 1
ATOM 672 N N . VAL A 1 94 ? 30.378 -6.155 -16.576 1.00 41.28 94 VAL A N 1
ATOM 673 C CA . VAL A 1 94 ? 31.408 -6.396 -17.573 1.00 41.28 94 VAL A CA 1
ATOM 674 C C . VAL A 1 94 ? 30.862 -7.542 -18.425 1.00 41.28 94 VAL A C 1
ATOM 676 O O . VAL A 1 94 ? 30.537 -8.582 -17.850 1.00 4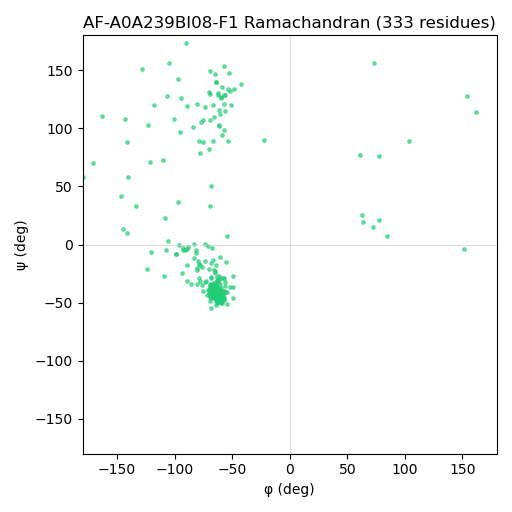1.28 94 VAL A O 1
ATOM 679 N N . PRO A 1 95 ? 30.681 -7.353 -19.743 1.00 42.81 95 PRO A N 1
ATOM 680 C CA . PRO A 1 95 ? 30.061 -8.366 -20.585 1.00 42.81 95 PRO A CA 1
ATOM 681 C C . PRO A 1 95 ? 30.852 -9.673 -20.481 1.00 42.81 95 PRO A C 1
ATOM 683 O O . PRO A 1 95 ? 32.082 -9.674 -20.598 1.00 42.81 95 PRO A O 1
ATOM 686 N N . ASP A 1 96 ? 30.137 -10.764 -20.208 1.00 43.03 96 ASP A N 1
ATOM 687 C CA . ASP A 1 96 ? 30.689 -12.113 -20.119 1.00 43.03 96 ASP A CA 1
ATOM 688 C C . ASP A 1 96 ? 31.344 -12.480 -21.459 1.00 43.03 96 ASP A C 1
ATOM 690 O O . ASP A 1 96 ? 30.794 -12.233 -22.523 1.00 43.03 96 ASP A O 1
ATOM 694 N N . ALA A 1 97 ? 32.541 -13.064 -21.456 1.00 46.88 97 ALA A N 1
ATOM 695 C CA . ALA A 1 97 ? 33.319 -13.303 -22.678 1.00 46.88 97 ALA A CA 1
ATOM 696 C C . ALA A 1 97 ? 32.695 -14.349 -23.631 1.00 46.88 97 ALA A C 1
ATOM 698 O O . ALA A 1 97 ? 33.229 -14.591 -24.716 1.00 46.88 97 ALA A O 1
ATOM 699 N N . THR A 1 98 ? 31.580 -14.969 -23.237 1.00 45.84 98 THR A N 1
ATOM 700 C CA . THR A 1 98 ? 30.779 -15.889 -24.059 1.00 45.84 98 THR A CA 1
ATOM 701 C C . THR A 1 98 ? 29.702 -15.189 -24.888 1.00 45.84 98 THR A C 1
ATOM 703 O O . THR A 1 98 ? 29.021 -15.833 -25.688 1.00 45.84 98 THR A O 1
ATOM 706 N N . ASP A 1 99 ? 29.585 -13.869 -24.753 1.00 47.06 99 ASP A N 1
ATOM 707 C CA . ASP A 1 99 ? 28.632 -13.072 -25.498 1.00 47.06 99 ASP A CA 1
ATOM 708 C C . ASP A 1 99 ? 28.918 -13.155 -27.017 1.00 47.06 99 ASP A C 1
ATOM 710 O O . ASP A 1 99 ? 30.042 -12.864 -27.454 1.00 47.06 99 ASP A O 1
ATOM 714 N N . PRO A 1 100 ? 27.921 -13.470 -27.872 1.00 55.41 100 PRO A N 1
ATOM 715 C CA . PRO A 1 100 ? 28.070 -13.465 -29.338 1.00 55.41 100 PRO A CA 1
ATOM 716 C C . PRO A 1 100 ? 28.567 -12.109 -29.890 1.00 55.41 100 PRO A C 1
ATOM 718 O O . PRO A 1 100 ? 29.080 -12.024 -31.004 1.00 55.41 100 PRO A O 1
ATOM 721 N N . ILE A 1 101 ? 28.503 -11.064 -29.058 1.00 54.56 101 ILE A N 1
ATOM 722 C CA . ILE A 1 101 ? 29.111 -9.733 -29.197 1.00 54.56 101 ILE A CA 1
ATOM 723 C C . ILE A 1 101 ? 30.597 -9.792 -29.563 1.00 54.56 101 ILE A C 1
ATOM 725 O O . ILE A 1 101 ? 31.055 -9.055 -30.440 1.00 54.56 101 ILE A O 1
ATOM 729 N N . SER A 1 102 ? 31.361 -10.647 -28.882 1.00 58.66 102 SER A N 1
ATOM 730 C CA . SER A 1 102 ? 32.805 -10.741 -29.088 1.00 58.66 102 SER A CA 1
ATOM 731 C C . SER A 1 102 ? 33.113 -11.429 -30.419 1.00 58.66 102 SER A C 1
ATOM 733 O O . SER A 1 102 ? 34.063 -11.056 -31.102 1.00 58.66 102 SER A O 1
ATOM 735 N N . ALA A 1 103 ? 32.256 -12.366 -30.841 1.00 63.22 103 ALA A N 1
ATOM 736 C CA . ALA A 1 103 ? 32.423 -13.132 -32.071 1.00 63.22 103 ALA A CA 1
ATOM 737 C C . ALA A 1 103 ? 32.241 -12.275 -33.335 1.00 63.22 103 ALA A C 1
ATOM 739 O O . ALA A 1 103 ? 33.071 -12.356 -34.239 1.00 63.22 103 ALA A O 1
ATOM 740 N N . ASP A 1 104 ? 31.231 -11.400 -33.390 1.00 60.97 104 ASP A N 1
ATOM 741 C CA . ASP A 1 104 ? 31.014 -10.532 -34.560 1.00 60.97 104 ASP A CA 1
ATOM 742 C C . ASP A 1 104 ? 32.079 -9.433 -34.676 1.00 60.97 104 ASP A C 1
ATOM 744 O O . ASP A 1 104 ? 32.585 -9.148 -35.768 1.00 60.97 104 ASP A O 1
ATOM 748 N N . VAL A 1 105 ? 32.492 -8.848 -33.546 1.00 61.22 105 VAL A N 1
ATOM 749 C CA . VAL A 1 105 ? 33.590 -7.868 -33.519 1.00 61.22 105 VAL A CA 1
ATOM 750 C C . VAL A 1 105 ? 34.921 -8.541 -33.869 1.00 61.22 105 VAL A C 1
ATOM 752 O O . VAL A 1 105 ? 35.716 -7.964 -34.617 1.00 61.22 105 VAL A O 1
ATOM 755 N N . ALA A 1 106 ? 35.150 -9.773 -33.404 1.00 65.25 106 ALA A N 1
ATOM 756 C CA . ALA A 1 106 ? 36.314 -10.571 -33.773 1.00 65.25 106 ALA A CA 1
ATOM 757 C C . ALA A 1 106 ? 36.313 -10.925 -35.266 1.00 65.25 106 ALA A C 1
ATOM 759 O O . ALA A 1 106 ? 37.333 -10.728 -35.920 1.00 65.25 106 ALA A O 1
ATOM 760 N N . ALA A 1 107 ? 35.179 -11.337 -35.840 1.00 66.75 107 ALA A N 1
ATOM 761 C CA . ALA A 1 107 ? 35.066 -11.680 -37.259 1.00 66.75 107 ALA A CA 1
ATOM 762 C C . ALA A 1 107 ? 35.319 -10.474 -38.184 1.00 66.75 107 ALA A C 1
ATOM 764 O O . ALA A 1 107 ? 35.937 -10.603 -39.248 1.00 66.75 107 ALA A O 1
ATOM 765 N N . VAL A 1 108 ? 34.886 -9.274 -37.780 1.00 63.59 108 VAL A N 1
ATOM 766 C CA . VAL A 1 108 ? 35.221 -8.031 -38.494 1.00 63.59 108 VAL A CA 1
ATOM 767 C C . VAL A 1 108 ? 36.707 -7.692 -38.325 1.00 63.59 108 VAL A C 1
ATOM 769 O O . VAL A 1 108 ? 37.361 -7.362 -39.314 1.00 63.59 108 VAL A O 1
ATOM 772 N N . SER A 1 109 ? 37.267 -7.834 -37.119 1.00 67.31 109 SER A N 1
ATOM 773 C CA . SER A 1 109 ? 38.693 -7.595 -36.828 1.00 67.31 109 SER A CA 1
ATOM 774 C C . SER A 1 109 ? 39.632 -8.563 -37.573 1.00 67.31 109 SER A C 1
ATOM 776 O O . SER A 1 109 ? 40.701 -8.180 -38.058 1.00 67.31 109 SER A O 1
ATOM 778 N N . GLU A 1 110 ? 39.208 -9.810 -37.771 1.00 67.75 110 GLU A N 1
ATOM 779 C CA . GLU A 1 110 ? 39.961 -10.839 -38.491 1.00 67.75 110 GLU A CA 1
ATOM 780 C C . GLU A 1 110 ? 40.055 -10.531 -39.997 1.00 67.75 110 GLU A C 1
ATOM 782 O O . GLU A 1 110 ? 41.124 -10.665 -40.601 1.00 67.75 110 GLU A O 1
ATOM 787 N N . ARG A 1 111 ? 38.998 -9.964 -40.604 1.00 64.62 111 ARG A N 1
ATOM 788 C CA . ARG A 1 111 ? 39.045 -9.442 -41.990 1.00 64.62 111 ARG A CA 1
ATOM 789 C C . ARG A 1 111 ? 39.986 -8.248 -42.163 1.00 64.62 111 ARG A C 1
ATOM 791 O O . ARG A 1 111 ? 40.416 -7.976 -43.289 1.00 64.62 111 ARG A O 1
ATOM 798 N N . VAL A 1 112 ? 40.280 -7.521 -41.086 1.00 60.47 112 VAL A N 1
ATOM 799 C CA . VAL A 1 112 ? 41.231 -6.398 -41.083 1.00 60.47 112 VAL A CA 1
ATOM 800 C C . VAL A 1 112 ? 42.672 -6.896 -40.994 1.00 60.47 112 VAL A C 1
ATOM 802 O O . VAL A 1 112 ? 43.552 -6.311 -41.622 1.00 60.47 112 VAL A O 1
ATOM 805 N N . SER A 1 113 ? 42.901 -7.999 -40.279 1.00 65.94 113 SER A N 1
ATOM 806 C CA . SER A 1 113 ? 44.236 -8.568 -40.057 1.00 65.94 113 SER A CA 1
ATOM 807 C C . SER A 1 113 ? 44.747 -9.458 -41.195 1.00 65.94 113 SER A C 1
ATOM 809 O O . SER A 1 113 ? 45.935 -9.774 -41.221 1.00 65.94 113 SER A O 1
ATOM 811 N N . ALA A 1 114 ? 43.899 -9.845 -42.154 1.00 67.75 114 ALA A N 1
ATOM 812 C CA . ALA A 1 114 ? 44.313 -10.655 -43.300 1.00 67.75 114 ALA A CA 1
ATOM 813 C C . ALA A 1 114 ? 45.387 -9.920 -44.147 1.00 67.75 114 ALA A C 1
ATOM 815 O O . ALA A 1 114 ? 45.079 -8.902 -44.782 1.00 67.75 114 ALA A O 1
ATOM 816 N N . PRO A 1 115 ? 46.650 -10.402 -44.180 1.00 53.88 115 PRO A N 1
ATOM 817 C CA . PRO A 1 115 ? 47.747 -9.693 -44.826 1.00 53.88 115 PRO A CA 1
ATOM 818 C C . PRO A 1 115 ? 47.566 -9.680 -46.345 1.00 53.88 115 PRO A C 1
ATOM 820 O O . PRO A 1 115 ? 47.384 -10.717 -46.984 1.00 53.88 115 PRO A O 1
ATOM 823 N N . MET A 1 116 ? 47.660 -8.494 -46.951 1.00 56.16 116 MET A N 1
ATOM 824 C CA . MET A 1 116 ? 47.805 -8.394 -48.401 1.00 56.16 116 MET A CA 1
ATOM 825 C C . MET A 1 116 ? 49.165 -8.969 -48.803 1.00 56.16 116 MET A C 1
ATOM 827 O O . MET A 1 116 ? 50.202 -8.473 -48.365 1.00 56.16 116 MET A O 1
ATOM 831 N N . GLY A 1 117 ? 49.148 -10.007 -49.642 1.00 59.84 117 GLY A N 1
ATOM 832 C CA . GLY A 1 117 ? 50.356 -10.618 -50.192 1.00 59.84 117 GLY A CA 1
ATOM 833 C C . GLY A 1 117 ? 51.290 -9.586 -50.851 1.00 59.84 117 GLY A C 1
ATOM 834 O O . GLY A 1 117 ? 50.817 -8.579 -51.391 1.00 59.84 117 GLY A O 1
ATOM 835 N N . PRO A 1 118 ? 52.618 -9.801 -50.800 1.00 53.31 118 PRO A N 1
ATOM 836 C CA . PRO A 1 118 ? 53.601 -8.807 -51.216 1.00 53.31 118 PRO A CA 1
ATOM 837 C C . PRO A 1 118 ? 53.578 -8.604 -52.736 1.00 53.31 118 PRO A C 1
ATOM 839 O O . PRO A 1 118 ? 54.063 -9.434 -53.501 1.00 53.31 118 PRO A O 1
ATOM 842 N N . ALA A 1 119 ? 53.043 -7.468 -53.184 1.00 53.31 119 ALA A N 1
ATOM 843 C CA . ALA A 1 119 ? 53.167 -7.020 -54.567 1.00 53.31 119 ALA A CA 1
ATOM 844 C C . ALA A 1 119 ? 54.502 -6.276 -54.744 1.00 53.31 119 ALA A C 1
ATOM 846 O O . ALA A 1 119 ? 54.648 -5.118 -54.349 1.00 53.31 119 ALA A O 1
ATOM 847 N N . ALA A 1 120 ? 55.495 -6.959 -55.313 1.00 50.81 120 ALA A N 1
ATOM 848 C CA . ALA A 1 120 ? 56.775 -6.375 -55.696 1.00 50.81 120 ALA A CA 1
ATOM 849 C C . ALA A 1 120 ? 56.607 -5.495 -56.950 1.00 50.81 120 ALA A C 1
ATOM 851 O O . ALA A 1 120 ? 56.231 -5.990 -58.009 1.00 50.81 120 ALA A O 1
ATOM 852 N N . GLY A 1 121 ? 56.885 -4.191 -56.847 1.00 49.97 121 GLY A N 1
ATOM 853 C CA . GLY A 1 121 ? 56.888 -3.287 -58.003 1.00 49.97 121 GLY A CA 1
ATOM 854 C C . GLY A 1 121 ? 56.795 -1.803 -57.640 1.00 49.97 121 GLY A C 1
ATOM 855 O O . GLY A 1 121 ? 55.795 -1.332 -57.113 1.00 49.97 121 GLY A O 1
ATOM 856 N N . SER A 1 122 ? 57.869 -1.073 -57.931 1.00 57.62 122 SER A N 1
ATOM 857 C CA . SER A 1 122 ? 58.119 0.350 -57.670 1.00 57.62 122 SER A CA 1
ATOM 858 C C . SER A 1 122 ? 56.989 1.329 -58.075 1.00 57.62 122 SER A C 1
ATOM 860 O O . SER A 1 122 ? 56.483 1.295 -59.190 1.00 57.62 122 SER A O 1
ATOM 862 N N . ALA A 1 123 ? 56.677 2.253 -57.149 1.00 63.31 123 ALA A N 1
ATOM 863 C CA . ALA A 1 123 ? 55.973 3.542 -57.298 1.00 63.31 123 ALA A CA 1
ATOM 864 C C . ALA A 1 123 ? 54.510 3.571 -57.824 1.00 63.31 123 ALA A C 1
ATOM 866 O O . ALA A 1 123 ? 54.244 4.070 -58.916 1.00 63.31 123 ALA A O 1
ATOM 867 N N . PRO A 1 124 ? 53.524 3.226 -56.957 1.00 56.78 124 PRO A N 1
ATOM 868 C CA . PRO A 1 124 ? 52.334 4.085 -56.741 1.00 56.78 124 PRO A CA 1
ATOM 869 C C . PRO A 1 124 ? 51.981 4.303 -55.246 1.00 56.78 124 PRO A C 1
ATOM 871 O O . PRO A 1 124 ? 50.817 4.448 -54.861 1.00 56.78 124 PRO A O 1
ATOM 874 N N . GLY A 1 125 ? 52.975 4.354 -54.352 1.00 61.91 125 GLY A N 1
ATOM 875 C CA . GLY A 1 125 ? 52.774 4.314 -52.890 1.00 61.91 125 GLY A CA 1
ATOM 876 C C . GLY A 1 125 ? 51.925 5.431 -52.245 1.00 61.91 125 GLY A C 1
ATOM 877 O O . GLY A 1 125 ? 51.578 5.320 -51.070 1.00 61.91 125 GLY A O 1
ATOM 878 N N . ARG A 1 126 ? 51.569 6.519 -52.948 1.00 70.06 126 ARG A N 1
ATOM 879 C CA . ARG A 1 126 ? 50.634 7.545 -52.421 1.00 70.06 126 ARG A CA 1
ATOM 880 C C . ARG A 1 126 ? 49.164 7.187 -52.664 1.00 70.06 126 ARG A C 1
ATOM 882 O O . ARG A 1 126 ? 48.327 7.489 -51.815 1.00 70.06 126 ARG A O 1
ATOM 889 N N . PHE A 1 127 ? 48.849 6.525 -53.778 1.00 69.56 127 PHE A N 1
ATOM 890 C CA . PHE A 1 127 ? 47.482 6.110 -54.101 1.00 69.56 127 PHE A CA 1
ATOM 891 C C . PHE A 1 127 ? 47.030 4.953 -53.208 1.00 69.56 127 PHE A C 1
ATOM 893 O O . PHE A 1 127 ? 45.952 5.033 -52.623 1.00 69.56 127 PHE A O 1
ATOM 900 N N . PHE A 1 128 ? 47.894 3.956 -52.988 1.00 76.75 128 PHE A N 1
ATOM 901 C CA . PHE A 1 128 ? 47.609 2.851 -52.066 1.00 76.75 128 PHE A CA 1
ATOM 902 C C . PHE A 1 128 ? 47.434 3.312 -50.616 1.00 76.75 128 PHE A C 1
ATOM 904 O O . PHE A 1 128 ? 46.519 2.850 -49.946 1.00 76.75 128 PHE A O 1
ATOM 911 N N . ARG A 1 129 ? 48.216 4.296 -50.146 1.00 79.62 129 ARG A N 1
ATOM 912 C CA . ARG A 1 129 ? 48.022 4.889 -48.808 1.00 79.62 129 ARG A CA 1
ATOM 913 C C . ARG A 1 129 ? 46.677 5.604 -48.665 1.00 79.62 129 ARG A C 1
ATOM 915 O O . ARG A 1 129 ? 46.011 5.459 -47.645 1.00 79.62 129 ARG A O 1
ATOM 922 N N . ARG A 1 130 ? 46.241 6.348 -49.690 1.00 83.25 130 ARG A N 1
ATOM 923 C CA . ARG A 1 130 ? 44.906 6.976 -49.701 1.00 83.25 130 ARG A CA 1
ATOM 924 C C . ARG A 1 130 ? 43.787 5.934 -49.753 1.00 83.25 130 ARG A C 1
ATOM 926 O O . ARG A 1 130 ? 42.779 6.118 -49.080 1.00 83.25 130 ARG A O 1
ATOM 933 N N . ALA A 1 131 ? 43.958 4.860 -50.524 1.00 83.56 131 ALA A N 1
ATOM 934 C CA . ALA A 1 131 ? 42.996 3.764 -50.603 1.00 83.56 131 ALA A CA 1
ATOM 935 C C . ALA A 1 131 ? 42.893 2.991 -49.276 1.00 83.56 131 ALA A C 1
ATOM 937 O O . ALA A 1 131 ? 41.784 2.771 -48.796 1.00 83.56 131 ALA A O 1
ATOM 938 N N . ALA A 1 132 ? 44.027 2.672 -48.644 1.00 85.88 132 ALA A N 1
ATOM 939 C CA . ALA A 1 132 ? 44.083 2.040 -47.327 1.00 85.88 132 ALA A CA 1
ATOM 940 C C . ALA A 1 132 ? 43.384 2.898 -46.261 1.00 85.88 132 ALA A C 1
ATOM 942 O O . ALA A 1 132 ? 42.490 2.404 -45.583 1.00 85.88 132 ALA A O 1
ATOM 943 N N . LYS A 1 133 ? 43.673 4.208 -46.206 1.00 88.62 133 LYS A N 1
ATOM 944 C CA . LYS A 1 133 ? 43.003 5.138 -45.281 1.00 88.62 133 LYS A CA 1
ATOM 945 C C . LYS A 1 133 ? 41.488 5.227 -45.514 1.00 88.62 133 LYS A C 1
ATOM 947 O O . LYS A 1 133 ? 40.719 5.301 -44.565 1.00 88.62 133 LYS A O 1
ATOM 952 N N . ARG A 1 134 ? 41.032 5.215 -46.775 1.00 90.38 134 ARG A N 1
ATOM 953 C CA . ARG A 1 134 ? 39.590 5.193 -47.098 1.00 90.38 134 ARG A CA 1
ATOM 954 C C . ARG A 1 134 ? 38.921 3.883 -46.681 1.00 90.38 134 ARG A C 1
ATOM 956 O O . ARG A 1 134 ? 37.754 3.907 -46.308 1.00 90.38 134 ARG A O 1
ATOM 963 N N . ARG A 1 135 ? 39.633 2.757 -46.779 1.00 87.69 135 ARG A N 1
ATOM 964 C CA . ARG A 1 135 ? 39.148 1.447 -46.326 1.00 87.69 135 ARG A CA 1
ATOM 965 C C . ARG A 1 135 ? 39.030 1.411 -44.807 1.00 87.69 135 ARG A C 1
ATOM 967 O O . ARG A 1 135 ? 37.991 1.005 -44.312 1.00 87.69 135 ARG A O 1
ATOM 974 N N . GLU A 1 136 ? 40.045 1.887 -44.098 1.00 90.88 136 GLU A N 1
ATOM 975 C CA . GLU A 1 136 ? 40.034 2.008 -42.637 1.00 90.88 136 GLU A CA 1
ATOM 976 C C . GLU A 1 136 ? 38.884 2.901 -42.147 1.00 90.88 136 GLU A C 1
ATOM 978 O O . GLU A 1 136 ? 38.109 2.496 -41.290 1.00 90.88 136 GLU A O 1
ATOM 983 N N . GLU A 1 137 ? 38.700 4.074 -42.759 1.00 92.88 137 GLU A N 1
ATOM 984 C CA . GLU A 1 137 ? 37.588 4.977 -42.437 1.00 92.88 137 GLU A CA 1
ATOM 985 C C . GLU A 1 137 ? 36.218 4.337 -42.708 1.00 92.88 137 GLU A C 1
ATOM 987 O O . GLU A 1 137 ? 35.286 4.504 -41.924 1.00 92.88 137 GLU A O 1
ATOM 992 N N . ARG A 1 138 ? 36.080 3.582 -43.806 1.00 90.88 138 ARG A N 1
ATOM 993 C CA . ARG A 1 138 ? 34.845 2.847 -44.109 1.00 90.88 138 ARG A CA 1
ATOM 994 C C . ARG A 1 138 ? 34.565 1.783 -43.050 1.00 90.88 138 ARG A C 1
ATOM 996 O O . ARG A 1 138 ? 33.455 1.741 -42.540 1.00 90.88 138 ARG A O 1
ATOM 1003 N N . LEU A 1 139 ? 35.571 0.990 -42.689 1.00 89.31 139 LEU A N 1
ATOM 1004 C CA . LEU A 1 139 ? 35.458 -0.034 -41.649 1.00 89.31 139 LEU A CA 1
ATOM 1005 C C . LEU A 1 139 ? 35.092 0.579 -40.296 1.00 89.31 139 LEU A C 1
ATOM 1007 O O . LEU A 1 139 ? 34.238 0.053 -39.594 1.00 89.31 139 LEU A O 1
ATOM 1011 N N . ARG A 1 140 ? 35.685 1.726 -39.945 1.00 91.56 140 ARG A N 1
ATOM 1012 C CA . ARG A 1 140 ? 35.333 2.455 -38.722 1.00 91.56 140 ARG A CA 1
ATOM 1013 C C . ARG A 1 140 ? 33.851 2.829 -38.701 1.00 91.56 140 ARG A C 1
ATOM 1015 O O . ARG A 1 140 ? 33.192 2.602 -37.693 1.00 91.56 140 ARG A O 1
ATOM 1022 N N . ARG A 1 141 ? 33.331 3.360 -39.811 1.00 93.38 141 ARG A N 1
ATOM 1023 C CA . ARG A 1 141 ? 31.912 3.722 -39.952 1.00 93.38 141 ARG A CA 1
ATOM 1024 C C . ARG A 1 141 ? 30.988 2.509 -39.952 1.00 93.38 141 ARG A C 1
ATOM 1026 O O . ARG A 1 141 ? 29.921 2.585 -39.364 1.00 93.38 141 ARG A O 1
ATOM 1033 N N . GLU A 1 142 ? 31.394 1.407 -40.581 1.00 93.06 142 GLU A N 1
ATOM 1034 C CA . GLU A 1 142 ? 30.669 0.129 -40.543 1.00 93.06 142 GLU A CA 1
ATOM 1035 C C . GLU A 1 142 ? 30.558 -0.385 -39.097 1.00 93.06 142 GLU A C 1
ATOM 1037 O O . GLU A 1 142 ? 29.464 -0.708 -38.640 1.00 93.06 142 GLU A O 1
ATOM 1042 N N . ILE A 1 143 ? 31.663 -0.385 -38.342 1.00 91.62 143 ILE A N 1
ATOM 1043 C CA . ILE A 1 143 ? 31.684 -0.792 -36.926 1.00 91.62 143 ILE A CA 1
ATOM 1044 C C . ILE A 1 143 ? 30.807 0.134 -36.073 1.00 91.62 143 ILE A C 1
ATOM 1046 O O . ILE A 1 143 ? 30.042 -0.342 -35.234 1.00 91.62 143 ILE A O 1
ATOM 1050 N N . GLU A 1 144 ? 30.903 1.450 -36.271 1.00 93.12 144 GLU A N 1
ATOM 1051 C CA . GLU A 1 144 ? 30.075 2.431 -35.561 1.00 93.12 144 GLU A CA 1
ATOM 1052 C C . GLU A 1 144 ? 28.583 2.249 -35.882 1.00 93.12 144 GLU A C 1
ATOM 1054 O O . GLU A 1 144 ? 27.756 2.272 -34.974 1.00 93.12 144 GLU A O 1
ATOM 1059 N N . ALA A 1 145 ? 28.242 1.965 -37.144 1.00 94.31 145 ALA A N 1
ATOM 1060 C CA . ALA A 1 145 ? 26.873 1.695 -37.569 1.00 94.31 145 ALA A CA 1
ATOM 1061 C C . ALA A 1 145 ? 26.303 0.424 -36.925 1.00 94.31 145 ALA A C 1
ATOM 1063 O O . ALA A 1 145 ? 25.180 0.450 -36.421 1.00 94.31 145 ALA A O 1
ATOM 1064 N N . VAL A 1 146 ? 27.079 -0.667 -36.883 1.00 93.00 146 VAL A N 1
ATOM 1065 C CA . VAL A 1 146 ? 26.682 -1.913 -36.202 1.00 93.00 146 VAL A CA 1
ATOM 1066 C C . VAL A 1 146 ? 26.433 -1.657 -34.713 1.00 93.00 146 VAL A C 1
ATOM 1068 O O . VAL A 1 146 ? 25.391 -2.053 -34.191 1.00 93.00 146 VAL A O 1
ATOM 1071 N N . ARG A 1 147 ? 27.336 -0.932 -34.036 1.00 93.69 147 ARG A N 1
ATOM 1072 C CA . ARG A 1 147 ? 27.152 -0.542 -32.625 1.00 93.69 147 ARG A CA 1
ATOM 1073 C C . ARG A 1 147 ? 25.912 0.326 -32.426 1.00 93.69 147 ARG A C 1
ATOM 1075 O O . ARG A 1 147 ? 25.177 0.105 -31.474 1.00 93.69 147 ARG A O 1
ATOM 1082 N N . GLY A 1 148 ? 25.664 1.274 -33.328 1.00 95.25 148 GLY A N 1
ATOM 1083 C CA . GLY A 1 148 ? 24.500 2.155 -33.286 1.00 95.25 148 GLY A CA 1
ATOM 1084 C C . GLY A 1 148 ? 23.170 1.415 -33.388 1.00 95.25 148 GLY A C 1
ATOM 1085 O O . GLY A 1 148 ? 22.259 1.681 -32.609 1.00 95.25 148 GLY A O 1
ATOM 1086 N N . VAL A 1 149 ? 23.062 0.473 -34.330 1.00 95.69 149 VAL A N 1
ATOM 1087 C CA . VAL A 1 149 ? 21.850 -0.346 -34.508 1.00 95.69 149 VAL A CA 1
ATOM 1088 C C . VAL A 1 149 ? 21.596 -1.216 -33.285 1.00 95.69 149 VAL A C 1
ATOM 1090 O O . VAL A 1 149 ? 20.471 -1.267 -32.798 1.00 95.69 149 VAL A O 1
ATOM 1093 N N . ARG A 1 150 ? 22.646 -1.848 -32.766 1.00 94.44 150 ARG A N 1
ATOM 1094 C CA . ARG A 1 150 ? 22.566 -2.680 -31.570 1.00 94.44 150 ARG A CA 1
ATOM 1095 C C . ARG A 1 150 ? 22.148 -1.881 -30.336 1.00 94.44 150 ARG A C 1
ATOM 1097 O O . ARG A 1 150 ? 21.220 -2.273 -29.644 1.00 94.44 150 ARG A O 1
ATOM 1104 N N . TYR A 1 151 ? 22.798 -0.747 -30.092 1.00 96.38 151 TYR A N 1
ATOM 1105 C CA . TYR A 1 151 ? 22.457 0.134 -28.980 1.00 96.38 151 TYR A CA 1
ATOM 1106 C C . TYR A 1 151 ? 20.991 0.587 -29.051 1.00 96.38 151 TYR A C 1
ATOM 1108 O O . TYR A 1 151 ? 20.299 0.594 -28.039 1.00 96.38 151 TYR A O 1
ATOM 1116 N N . ALA A 1 152 ? 20.472 0.887 -30.247 1.00 97.62 152 ALA A N 1
ATOM 1117 C CA . ALA A 1 152 ? 19.057 1.215 -30.410 1.00 97.62 152 ALA A CA 1
ATOM 1118 C C . ALA A 1 152 ? 18.118 0.065 -30.010 1.00 97.62 152 ALA A C 1
ATOM 1120 O O . ALA A 1 152 ? 17.059 0.314 -29.435 1.00 97.62 152 ALA A O 1
ATOM 1121 N N . GLU A 1 153 ? 18.495 -1.183 -30.291 1.00 96.88 153 GLU A N 1
ATOM 1122 C CA . GLU A 1 153 ? 17.738 -2.358 -29.859 1.00 96.88 153 GLU A CA 1
ATOM 1123 C C . GLU A 1 153 ? 17.809 -2.563 -28.341 1.00 96.88 153 GLU A C 1
ATOM 1125 O O . GLU A 1 153 ? 16.771 -2.756 -27.712 1.00 96.88 153 GLU A O 1
ATOM 1130 N N . GLU A 1 154 ? 18.998 -2.447 -27.748 1.00 97.56 154 GLU A N 1
ATOM 1131 C CA . GLU A 1 154 ? 19.210 -2.575 -26.301 1.00 97.56 154 GLU A CA 1
ATOM 1132 C C . GLU A 1 154 ? 18.410 -1.525 -25.519 1.00 97.56 154 GLU A C 1
ATOM 1134 O O . GLU A 1 154 ? 17.677 -1.871 -24.592 1.00 97.56 154 GLU A O 1
ATOM 1139 N N . VAL A 1 155 ? 18.466 -0.254 -25.933 1.00 98.19 155 VAL A N 1
ATOM 1140 C CA . VAL A 1 155 ? 17.702 0.823 -25.282 1.00 98.19 155 VAL A CA 1
ATOM 1141 C C . VAL A 1 155 ? 16.199 0.626 -25.464 1.00 98.19 155 VAL A C 1
ATOM 1143 O O . VAL A 1 155 ? 15.434 0.907 -24.544 1.00 98.19 155 VAL A O 1
ATOM 1146 N N . ARG A 1 156 ? 15.746 0.107 -26.614 1.00 98.12 156 ARG A N 1
ATOM 1147 C CA . ARG A 1 156 ? 14.328 -0.222 -26.815 1.00 98.12 156 ARG A CA 1
ATOM 1148 C C . ARG A 1 156 ? 13.871 -1.318 -25.850 1.00 98.12 156 ARG A C 1
ATOM 1150 O O . ARG A 1 156 ? 12.836 -1.153 -25.216 1.00 98.12 156 ARG A O 1
ATOM 1157 N N . VAL A 1 157 ? 14.641 -2.398 -25.706 1.00 98.06 157 VAL A N 1
ATOM 1158 C CA . VAL A 1 157 ? 14.331 -3.478 -24.752 1.00 98.06 157 VAL A CA 1
ATOM 1159 C C . VAL A 1 157 ? 14.333 -2.954 -23.314 1.00 98.06 157 VAL A C 1
ATOM 1161 O O . VAL A 1 157 ? 13.421 -3.271 -22.552 1.00 98.06 157 VAL A O 1
ATOM 1164 N N . ALA A 1 158 ? 15.301 -2.108 -22.953 1.00 96.94 158 ALA A N 1
ATOM 1165 C CA . ALA A 1 158 ? 15.346 -1.471 -21.639 1.00 96.94 158 ALA A CA 1
ATOM 1166 C C . ALA A 1 158 ? 14.126 -0.567 -21.393 1.00 96.94 158 ALA A C 1
ATOM 1168 O O . ALA A 1 158 ? 13.552 -0.591 -20.306 1.00 96.94 158 ALA A O 1
ATOM 1169 N N . ALA A 1 159 ? 13.689 0.197 -22.400 1.00 97.38 159 ALA A N 1
ATOM 1170 C CA . ALA A 1 159 ? 12.478 1.010 -22.317 1.00 97.38 159 ALA A CA 1
ATOM 1171 C C . ALA A 1 159 ? 11.220 0.144 -22.134 1.00 97.38 159 ALA A C 1
ATOM 1173 O O . ALA A 1 159 ? 10.378 0.473 -21.301 1.00 97.38 159 ALA A O 1
ATOM 1174 N N . ASP A 1 160 ? 11.106 -0.976 -22.852 1.00 97.94 160 ASP A N 1
ATOM 1175 C CA . ASP A 1 160 ? 9.983 -1.912 -22.708 1.00 97.94 160 ASP A CA 1
ATOM 1176 C C . ASP A 1 160 ? 9.937 -2.503 -21.280 1.00 97.94 160 ASP A C 1
ATOM 1178 O O . ASP A 1 160 ? 8.886 -2.511 -20.635 1.00 97.94 160 ASP A O 1
ATOM 1182 N N . GLN A 1 161 ? 11.088 -2.922 -20.736 1.00 97.56 161 GLN A N 1
ATOM 1183 C CA . GLN A 1 161 ? 11.203 -3.435 -19.362 1.00 97.56 161 GLN A CA 1
ATOM 1184 C C . GLN A 1 161 ? 10.885 -2.370 -18.305 1.00 97.56 161 GLN A C 1
ATOM 1186 O O . GLN A 1 161 ? 10.148 -2.639 -17.357 1.00 97.56 161 GLN A O 1
ATOM 1191 N N . ALA A 1 162 ? 11.398 -1.150 -18.473 1.00 96.56 162 ALA A N 1
ATOM 1192 C CA . ALA A 1 162 ? 11.095 -0.039 -17.577 1.00 96.56 162 ALA A CA 1
ATOM 1193 C C . ALA A 1 162 ? 9.604 0.332 -17.604 1.00 96.56 162 ALA A C 1
ATOM 1195 O O . ALA A 1 162 ? 9.062 0.744 -16.580 1.00 96.56 162 ALA A O 1
ATOM 1196 N N . GLY A 1 163 ? 8.929 0.146 -18.745 1.00 97.50 163 GLY A N 1
ATOM 1197 C CA . GLY A 1 163 ? 7.481 0.317 -18.863 1.00 97.50 163 GLY A CA 1
ATOM 1198 C C . GLY A 1 163 ? 6.721 -0.653 -17.964 1.00 97.50 163 GLY A C 1
ATOM 1199 O O . GLY A 1 163 ? 5.893 -0.220 -17.169 1.00 97.50 163 GLY A O 1
ATOM 1200 N N . TYR A 1 164 ? 7.082 -1.938 -18.007 1.00 97.94 164 TYR A N 1
ATOM 1201 C CA . TYR A 1 164 ? 6.506 -2.954 -17.120 1.00 97.94 164 TYR A CA 1
ATOM 1202 C C . TYR A 1 164 ? 6.731 -2.630 -15.635 1.00 97.94 164 TYR A C 1
ATOM 1204 O O . TYR A 1 164 ? 5.810 -2.732 -14.828 1.00 97.94 164 TYR A O 1
ATOM 1212 N N . VAL A 1 165 ? 7.942 -2.197 -15.266 1.00 97.81 165 VAL A N 1
ATOM 1213 C CA . VAL A 1 165 ? 8.254 -1.798 -13.883 1.00 97.81 165 VAL A CA 1
ATOM 1214 C C . VAL A 1 165 ? 7.427 -0.582 -13.454 1.00 97.81 165 VAL A C 1
ATOM 1216 O O . VAL A 1 165 ? 6.903 -0.564 -12.343 1.00 97.81 165 VAL A O 1
ATOM 1219 N N . ALA A 1 166 ? 7.273 0.421 -14.323 1.00 97.62 166 ALA A N 1
ATOM 1220 C CA . ALA A 1 166 ? 6.450 1.594 -14.038 1.00 97.62 166 ALA A CA 1
ATOM 1221 C C . ALA A 1 166 ? 4.970 1.231 -13.842 1.00 97.62 166 ALA A C 1
ATOM 1223 O O . ALA A 1 166 ? 4.339 1.759 -12.927 1.00 97.62 166 ALA A O 1
ATOM 1224 N N . ASP A 1 167 ? 4.434 0.317 -14.654 1.00 97.62 167 ASP A N 1
ATOM 1225 C CA . ASP A 1 167 ? 3.059 -0.170 -14.514 1.00 97.62 167 ASP A CA 1
ATOM 1226 C C . ASP A 1 167 ? 2.880 -0.969 -13.210 1.00 97.62 167 ASP A C 1
ATOM 1228 O O . ASP A 1 167 ? 1.912 -0.756 -12.483 1.00 97.62 167 ASP A O 1
ATOM 1232 N N . HIS A 1 168 ? 3.851 -1.803 -12.829 1.00 98.19 168 HIS A N 1
ATOM 1233 C CA . HIS A 1 168 ? 3.798 -2.533 -11.560 1.00 98.19 168 HIS A CA 1
ATOM 1234 C C . HIS A 1 168 ? 3.811 -1.604 -10.333 1.00 98.19 168 HIS A C 1
ATOM 1236 O O . HIS A 1 168 ? 3.045 -1.793 -9.386 1.00 98.19 168 HIS A O 1
ATOM 1242 N N . TRP A 1 169 ? 4.647 -0.563 -10.342 1.00 97.88 169 TRP A N 1
ATOM 1243 C CA . TRP A 1 169 ? 4.645 0.433 -9.267 1.00 97.88 169 TRP A CA 1
ATOM 1244 C C . TRP A 1 169 ? 3.355 1.256 -9.228 1.00 97.88 169 TRP A C 1
ATOM 1246 O O . TRP A 1 169 ? 2.897 1.621 -8.144 1.00 97.88 169 TRP A O 1
ATOM 1256 N N . GLN A 1 170 ? 2.748 1.517 -10.387 1.00 98.25 170 GLN A N 1
ATOM 1257 C CA . GLN A 1 170 ? 1.433 2.146 -10.471 1.00 98.25 170 GLN A CA 1
ATOM 1258 C C . GLN A 1 170 ? 0.364 1.275 -9.792 1.00 98.25 170 GLN A C 1
ATOM 1260 O O . GLN A 1 170 ? -0.369 1.775 -8.941 1.00 98.25 170 GLN A O 1
ATOM 1265 N N . GLU A 1 171 ? 0.322 -0.026 -10.091 1.00 97.62 171 GLU A N 1
ATOM 1266 C CA . GLU A 1 171 ? -0.574 -0.982 -9.420 1.00 97.62 171 GLU A CA 1
ATOM 1267 C C . GLU A 1 171 ? -0.324 -1.029 -7.904 1.00 97.62 171 GLU A C 1
ATOM 1269 O O . GLU A 1 171 ? -1.266 -1.058 -7.107 1.00 97.62 171 GLU A O 1
ATOM 1274 N N . HIS A 1 172 ? 0.944 -0.998 -7.484 1.00 97.75 172 HIS A N 1
ATOM 1275 C CA . HIS A 1 172 ? 1.305 -0.989 -6.069 1.00 97.75 172 HIS A CA 1
ATOM 1276 C C . HIS A 1 172 ? 0.803 0.271 -5.345 1.00 97.75 172 HIS A C 1
ATOM 1278 O O . HIS A 1 172 ? 0.261 0.173 -4.240 1.00 97.75 172 HIS A O 1
ATOM 1284 N N . TRP A 1 173 ? 0.940 1.448 -5.965 1.00 98.50 173 TRP A N 1
ATOM 1285 C CA . TRP A 1 173 ? 0.393 2.695 -5.428 1.00 98.50 173 TRP A CA 1
ATOM 1286 C C . TRP A 1 173 ? -1.139 2.652 -5.340 1.00 98.50 173 TRP A C 1
ATOM 1288 O O . TRP A 1 173 ? -1.696 3.011 -4.301 1.00 98.50 173 TRP A O 1
ATOM 1298 N N . GLU A 1 174 ? -1.825 2.144 -6.365 1.00 98.06 174 GLU A N 1
ATOM 1299 C CA . GLU A 1 174 ? -3.286 1.986 -6.348 1.00 98.06 174 GLU A CA 1
ATOM 1300 C C . GLU A 1 174 ? -3.746 1.051 -5.215 1.00 98.06 174 GLU A C 1
ATOM 1302 O O . GLU A 1 174 ? -4.669 1.382 -4.463 1.00 98.06 174 GLU A O 1
ATOM 1307 N N . ALA A 1 175 ? -3.054 -0.074 -5.014 1.00 97.19 175 ALA A N 1
ATOM 1308 C CA . ALA A 1 175 ? -3.319 -0.987 -3.904 1.00 97.19 175 ALA A CA 1
ATOM 1309 C C . ALA A 1 175 ? -3.075 -0.333 -2.529 1.00 97.19 175 ALA A C 1
ATOM 1311 O O . ALA A 1 175 ? -3.823 -0.583 -1.574 1.00 97.19 175 ALA A O 1
ATOM 1312 N N . ALA A 1 176 ? -2.054 0.522 -2.410 1.00 97.50 176 ALA A N 1
ATOM 1313 C CA . ALA A 1 176 ? -1.809 1.301 -1.198 1.00 97.50 176 ALA A CA 1
ATOM 1314 C C . ALA A 1 176 ? -2.942 2.311 -0.933 1.00 97.50 176 ALA A C 1
ATOM 1316 O O . ALA A 1 176 ? -3.391 2.418 0.211 1.00 97.50 176 ALA A O 1
ATOM 1317 N N . GLY A 1 177 ? -3.469 2.963 -1.974 1.00 97.62 177 GLY A N 1
ATOM 1318 C CA . GLY A 1 177 ? -4.633 3.852 -1.882 1.00 97.62 177 GLY A CA 1
ATOM 1319 C C . GLY A 1 177 ? -5.884 3.138 -1.355 1.00 97.62 177 GLY A C 1
ATOM 1320 O O . GLY A 1 177 ? -6.503 3.592 -0.392 1.00 97.62 177 GLY A O 1
ATOM 1321 N N . VAL A 1 178 ? -6.199 1.945 -1.880 1.00 98.25 178 VAL A N 1
ATOM 1322 C CA . VAL A 1 178 ? -7.315 1.113 -1.374 1.00 98.25 178 VAL A CA 1
ATOM 1323 C C . VAL A 1 178 ? -7.142 0.788 0.116 1.00 98.25 178 VAL A C 1
ATOM 1325 O O . VAL A 1 178 ? -8.102 0.826 0.892 1.00 98.25 178 VAL A O 1
ATOM 1328 N N . ARG A 1 179 ? -5.909 0.502 0.551 1.00 98.00 179 ARG A N 1
ATOM 1329 C CA . ARG A 1 179 ? -5.600 0.229 1.962 1.00 98.00 179 ARG A CA 1
ATOM 1330 C C . ARG A 1 179 ? -5.786 1.466 2.844 1.00 98.00 179 ARG A C 1
ATOM 1332 O O . ARG A 1 179 ? -6.305 1.338 3.958 1.00 98.00 179 ARG A O 1
ATOM 1339 N N . VAL A 1 180 ? -5.379 2.645 2.378 1.00 98.44 180 VAL A N 1
ATOM 1340 C CA . VAL A 1 180 ? -5.606 3.918 3.081 1.00 98.44 180 VAL A CA 1
ATOM 1341 C C . VAL A 1 180 ? -7.098 4.162 3.273 1.00 98.44 180 VAL A C 1
ATOM 1343 O O . VAL A 1 180 ? -7.526 4.414 4.400 1.00 98.44 180 VAL A O 1
ATOM 1346 N N . ASP A 1 181 ? -7.905 3.987 2.229 1.00 97.88 181 ASP A N 1
ATOM 1347 C CA . ASP A 1 181 ? -9.358 4.152 2.311 1.00 97.88 181 ASP A CA 1
ATOM 1348 C C . ASP A 1 181 ? -10.003 3.174 3.299 1.00 97.88 181 ASP A C 1
ATOM 1350 O O . ASP A 1 181 ? -10.831 3.565 4.131 1.00 97.88 181 ASP A O 1
ATOM 1354 N N . ALA A 1 182 ? -9.620 1.898 3.242 1.00 97.19 182 ALA A N 1
ATOM 1355 C CA . ALA A 1 182 ? -10.152 0.879 4.138 1.00 97.19 182 ALA A CA 1
ATOM 1356 C C . ALA A 1 182 ? -9.805 1.173 5.609 1.00 97.19 182 ALA A C 1
ATOM 1358 O O . ALA A 1 182 ? -10.682 1.146 6.479 1.00 97.19 182 ALA A O 1
ATOM 1359 N N . THR A 1 183 ? -8.544 1.516 5.890 1.00 97.94 183 THR A N 1
ATOM 1360 C CA . THR A 1 183 ? -8.084 1.850 7.250 1.00 97.94 183 THR A CA 1
ATOM 1361 C C . THR A 1 183 ? -8.696 3.155 7.765 1.00 97.94 183 THR A C 1
ATOM 1363 O O . THR A 1 183 ? -9.089 3.225 8.931 1.00 97.94 183 THR A O 1
ATOM 1366 N N . PHE A 1 184 ? -8.886 4.150 6.896 1.00 98.38 184 PHE A N 1
ATOM 1367 C CA . PHE A 1 184 ? -9.594 5.387 7.223 1.00 98.38 184 PHE A CA 1
ATOM 1368 C C . PHE A 1 184 ? -11.053 5.128 7.617 1.00 98.38 184 PHE A C 1
ATOM 1370 O O . PHE A 1 184 ? -11.512 5.623 8.650 1.00 98.38 184 PHE A O 1
ATOM 1377 N N . ARG A 1 185 ? -11.787 4.317 6.840 1.00 98.44 185 ARG A N 1
ATOM 1378 C CA . ARG A 1 185 ? -13.178 3.945 7.158 1.00 98.44 185 ARG A CA 1
ATOM 1379 C C . ARG A 1 185 ? -13.272 3.186 8.479 1.00 98.44 185 ARG A C 1
ATOM 1381 O O . ARG A 1 185 ? -14.176 3.462 9.270 1.00 98.44 185 ARG A O 1
ATOM 1388 N N . ALA A 1 186 ? -12.340 2.269 8.741 1.00 97.94 186 ALA A N 1
ATOM 1389 C CA . ALA A 1 186 ? -12.282 1.536 10.005 1.00 97.94 186 ALA A CA 1
ATOM 1390 C C . ALA A 1 186 ? -12.081 2.484 11.200 1.00 97.94 186 ALA A C 1
ATOM 1392 O O . ALA A 1 186 ? -12.842 2.424 12.171 1.00 97.94 186 ALA A O 1
ATOM 1393 N N . TRP A 1 187 ? -11.122 3.409 11.101 1.00 98.50 187 TRP A N 1
ATOM 1394 C CA . TRP A 1 187 ? -10.897 4.441 12.114 1.00 98.50 187 TRP A CA 1
ATOM 1395 C C . TRP A 1 187 ? -12.131 5.330 12.317 1.00 98.50 187 TRP A C 1
ATOM 1397 O O . TRP A 1 187 ? -12.590 5.493 13.448 1.00 98.50 187 TRP A O 1
ATOM 1407 N N . GLN A 1 188 ? -12.731 5.839 11.239 1.00 98.50 188 GLN A N 1
ATOM 1408 C CA . GLN A 1 188 ? -13.918 6.694 11.313 1.00 98.50 188 GLN A CA 1
ATOM 1409 C C . GLN A 1 188 ? -15.107 5.972 11.964 1.00 98.50 188 GLN A C 1
ATOM 1411 O O . GLN A 1 188 ? -15.848 6.569 12.754 1.00 98.50 188 GLN A O 1
ATOM 1416 N N . ALA A 1 189 ? -15.294 4.684 11.666 1.00 97.69 189 ALA A N 1
ATOM 1417 C CA . ALA A 1 189 ? -16.327 3.865 12.288 1.00 97.69 189 ALA A CA 1
ATOM 1418 C C . ALA A 1 189 ? -16.082 3.687 13.795 1.00 97.69 189 ALA A C 1
ATOM 1420 O O . ALA A 1 189 ? -17.028 3.814 14.581 1.00 97.69 189 ALA A O 1
ATOM 1421 N N . ALA A 1 190 ? -14.836 3.429 14.205 1.00 97.62 190 ALA A N 1
ATOM 1422 C CA . ALA A 1 190 ? -14.456 3.289 15.610 1.00 97.62 190 ALA A CA 1
ATOM 1423 C C . ALA A 1 190 ? -14.623 4.603 16.386 1.00 97.62 190 ALA A C 1
ATOM 1425 O O . ALA A 1 190 ? -15.261 4.621 17.440 1.00 97.62 190 ALA A O 1
ATOM 1426 N N . ASP A 1 191 ? -14.154 5.714 15.825 1.00 98.19 191 ASP A N 1
ATOM 1427 C CA . ASP A 1 191 ? -14.308 7.043 16.410 1.00 98.19 191 ASP A CA 1
ATOM 1428 C C . ASP A 1 191 ? -15.790 7.455 16.508 1.00 98.19 191 ASP A C 1
ATOM 1430 O O . ASP A 1 191 ? -16.252 7.950 17.538 1.00 98.19 191 ASP A O 1
ATOM 1434 N N . SER A 1 192 ? -16.602 7.143 15.495 1.00 97.88 192 SER A N 1
ATOM 1435 C CA . SER A 1 192 ? -18.049 7.383 15.548 1.00 97.88 192 SER A CA 1
ATOM 1436 C C . SER A 1 192 ? -18.741 6.571 16.650 1.00 97.88 192 SER A C 1
ATOM 1438 O O . SER A 1 192 ? -19.639 7.095 17.315 1.00 97.88 192 SER A O 1
ATOM 1440 N N . ARG A 1 193 ? -18.348 5.303 16.866 1.00 97.06 193 ARG A N 1
ATOM 1441 C CA . ARG A 1 193 ? -18.842 4.487 17.995 1.00 97.06 193 ARG A CA 1
ATOM 1442 C C . ARG A 1 193 ? -18.466 5.125 19.329 1.00 97.06 193 ARG A C 1
ATOM 1444 O O . ARG A 1 193 ? -19.351 5.356 20.147 1.00 97.06 193 ARG A O 1
ATOM 1451 N N . MET A 1 194 ? -17.204 5.515 19.478 1.00 97.06 194 MET A N 1
ATOM 1452 C CA . MET A 1 194 ? -16.682 6.184 20.668 1.00 97.06 194 MET A CA 1
ATOM 1453 C C . MET A 1 194 ? -17.435 7.477 20.998 1.00 97.06 194 MET A C 1
ATOM 1455 O O . MET A 1 194 ? -17.814 7.697 22.150 1.00 97.06 194 MET A O 1
ATOM 1459 N N . ARG A 1 195 ? -17.716 8.331 20.005 1.00 96.94 195 ARG A N 1
ATOM 1460 C CA . ARG A 1 195 ? -18.510 9.555 20.214 1.00 96.94 195 ARG A CA 1
ATOM 1461 C C . ARG A 1 195 ? -19.934 9.247 20.673 1.00 96.94 195 ARG A C 1
ATOM 1463 O O . ARG A 1 195 ? -20.435 9.927 21.568 1.00 96.94 195 ARG A O 1
ATOM 1470 N N . ARG A 1 196 ? -20.575 8.221 20.101 1.00 96.62 196 ARG A N 1
ATOM 1471 C CA . ARG A 1 196 ? -21.918 7.788 20.523 1.00 96.62 196 ARG A CA 1
ATOM 1472 C C . ARG A 1 196 ? -21.919 7.261 21.956 1.00 96.62 196 ARG A C 1
ATOM 1474 O O . ARG A 1 196 ? -22.765 7.688 22.737 1.00 96.62 196 ARG A O 1
ATOM 1481 N N . SER A 1 197 ? -20.961 6.412 22.325 1.00 94.44 197 SER A N 1
ATOM 1482 C CA . SER A 1 197 ? -20.853 5.903 23.697 1.00 94.44 197 SER A CA 1
ATOM 1483 C C . SER A 1 197 ? -20.543 7.016 24.698 1.00 94.44 197 SER A C 1
ATOM 1485 O O . SER A 1 197 ? -21.144 7.052 25.768 1.00 94.44 197 SER A O 1
ATOM 1487 N N . ARG A 1 198 ? -19.700 7.996 24.341 1.00 95.50 198 ARG A N 1
ATOM 1488 C CA . ARG A 1 198 ? -19.465 9.188 25.178 1.00 95.50 198 ARG A CA 1
ATOM 1489 C C . ARG A 1 198 ? -20.730 10.016 25.385 1.00 95.50 198 ARG A C 1
ATOM 1491 O O . ARG A 1 198 ? -20.977 10.464 26.499 1.00 95.50 198 ARG A O 1
ATOM 1498 N N . ALA A 1 199 ? -21.531 10.206 24.338 1.00 94.88 199 ALA A N 1
ATOM 1499 C CA . ALA A 1 199 ? -22.805 10.912 24.450 1.00 94.88 199 ALA A CA 1
ATOM 1500 C C . ALA A 1 199 ? -23.798 10.158 25.352 1.00 94.88 199 ALA A C 1
ATOM 1502 O O . ALA A 1 199 ? -24.493 10.782 26.148 1.00 94.88 199 ALA A O 1
ATOM 1503 N N . ALA A 1 200 ? -23.830 8.824 25.273 1.00 91.44 200 ALA A N 1
ATOM 1504 C CA . ALA A 1 200 ? -24.675 7.991 26.128 1.00 91.44 200 ALA A CA 1
ATOM 1505 C C . ALA A 1 200 ? -24.217 7.983 27.600 1.00 91.44 200 ALA A C 1
ATOM 1507 O O . ALA A 1 200 ? -25.053 7.979 28.500 1.00 91.44 200 ALA A O 1
ATOM 1508 N N . ALA A 1 201 ? -22.909 8.043 27.863 1.00 91.31 201 ALA A N 1
ATOM 1509 C CA . ALA A 1 201 ? -22.364 8.045 29.223 1.00 91.31 201 ALA A CA 1
ATOM 1510 C C . ALA A 1 201 ? -22.769 9.280 30.057 1.00 91.31 201 ALA A C 1
ATOM 1512 O O . ALA A 1 201 ? -22.724 9.236 31.284 1.00 91.31 201 ALA A O 1
ATOM 1513 N N . VAL A 1 202 ? -23.233 10.364 29.418 1.00 92.06 202 VAL A N 1
ATOM 1514 C CA . VAL A 1 202 ? -23.755 11.565 30.102 1.00 92.06 202 VAL A CA 1
ATOM 1515 C C . VAL A 1 202 ? -24.984 11.257 30.962 1.00 92.06 202 VAL A C 1
ATOM 1517 O O . VAL A 1 202 ? -25.209 11.934 31.963 1.00 92.06 202 VAL A O 1
ATOM 1520 N N . PHE A 1 203 ? -25.760 10.221 30.625 1.00 86.31 203 PHE A N 1
ATOM 1521 C CA . PHE A 1 203 ? -26.937 9.827 31.408 1.00 86.31 203 PHE A CA 1
ATOM 1522 C C . PHE A 1 203 ? -26.594 9.193 32.763 1.00 86.31 203 PHE A C 1
ATOM 1524 O O . PHE A 1 203 ? -27.495 8.924 33.556 1.00 86.31 203 PHE A O 1
ATOM 1531 N N . GLY A 1 204 ? -25.301 9.041 33.058 1.00 79.62 204 GLY A N 1
ATOM 1532 C CA . GLY A 1 204 ? -24.814 8.541 34.325 1.00 79.62 204 GLY A CA 1
ATOM 1533 C C . GLY A 1 204 ? -25.041 7.046 34.472 1.00 79.62 204 GLY A C 1
ATOM 1534 O O . GLY A 1 204 ? -25.910 6.423 33.860 1.00 79.62 204 GLY A O 1
ATOM 1535 N N . THR A 1 205 ? -24.215 6.460 35.314 1.00 78.75 205 THR A N 1
ATOM 1536 C CA . THR A 1 205 ? -24.251 5.037 35.571 1.00 78.75 205 THR A CA 1
ATOM 1537 C C . THR A 1 205 ? -25.119 4.769 36.796 1.00 78.75 205 THR A C 1
ATOM 1539 O O . THR A 1 205 ? -24.855 5.368 37.844 1.00 78.75 205 THR A O 1
ATOM 1542 N N . PRO A 1 206 ? -26.137 3.891 36.724 1.00 80.62 206 PRO A N 1
ATOM 1543 C CA . PRO A 1 206 ? -26.871 3.481 37.913 1.00 80.62 206 PRO A CA 1
ATOM 1544 C C . PRO A 1 206 ? -25.897 2.962 38.973 1.00 80.62 206 PRO A C 1
ATOM 1546 O O . PRO A 1 206 ? -25.001 2.178 38.664 1.00 80.62 206 PRO A O 1
ATOM 1549 N N . ALA A 1 207 ? -26.056 3.399 40.221 1.00 79.31 207 ALA A N 1
ATOM 1550 C CA . ALA A 1 207 ? -25.230 2.901 41.310 1.00 79.31 207 ALA A CA 1
ATOM 1551 C C . ALA A 1 207 ? -25.525 1.408 41.530 1.00 79.31 207 ALA A C 1
ATOM 1553 O O . ALA A 1 207 ? -26.604 1.048 42.002 1.00 79.31 207 ALA A O 1
ATOM 1554 N N . THR A 1 208 ? -24.575 0.542 41.182 1.00 79.38 208 THR A N 1
ATOM 1555 C CA . THR A 1 208 ? -24.640 -0.893 41.467 1.00 79.38 208 THR A CA 1
ATOM 1556 C C . THR A 1 208 ? -23.847 -1.221 42.732 1.00 79.38 208 THR A C 1
ATOM 1558 O O . THR A 1 208 ? -22.819 -0.607 43.035 1.00 79.38 208 THR A O 1
ATOM 1561 N N . GLY A 1 209 ? -24.368 -2.153 43.531 1.00 81.19 209 GLY A N 1
ATOM 1562 C CA . GLY A 1 209 ? -23.745 -2.554 44.787 1.00 81.19 209 GLY A CA 1
ATOM 1563 C C . GLY A 1 209 ? -22.528 -3.439 44.543 1.00 81.19 209 GLY A C 1
ATOM 1564 O O . GLY A 1 209 ? -22.696 -4.612 44.239 1.00 81.19 209 GLY A O 1
ATOM 1565 N N . GLN A 1 210 ? -21.330 -2.893 44.759 1.00 86.50 210 GLN A N 1
ATOM 1566 C CA . GLN A 1 210 ? -20.042 -3.548 44.508 1.00 86.50 210 GLN A CA 1
ATOM 1567 C C . GLN A 1 210 ? -19.871 -4.852 45.309 1.00 86.50 210 GLN A C 1
ATOM 1569 O O . GLN A 1 210 ? -19.420 -4.843 46.457 1.00 86.50 210 GLN A O 1
ATOM 1574 N N . SER A 1 211 ? -20.208 -5.986 44.694 1.00 92.81 211 SER A N 1
ATOM 1575 C CA . SER A 1 211 ? -20.006 -7.324 45.263 1.00 92.81 211 SER A CA 1
ATOM 1576 C C . SER A 1 211 ? -18.817 -8.043 44.607 1.00 92.81 211 SER A C 1
ATOM 1578 O O . SER A 1 211 ? -18.481 -7.751 43.459 1.00 92.81 211 SER A O 1
ATOM 1580 N N . PRO A 1 212 ? -18.178 -9.021 45.278 1.00 94.50 212 PRO A N 1
ATOM 1581 C CA . PRO A 1 212 ? -17.120 -9.824 44.657 1.00 94.50 212 PRO A CA 1
ATOM 1582 C C . PRO A 1 212 ? -17.559 -10.539 43.370 1.00 94.50 212 PRO A C 1
ATOM 1584 O O . PRO A 1 212 ? -16.772 -10.641 42.434 1.00 94.50 212 PRO A O 1
ATOM 1587 N N . ALA A 1 213 ? -18.815 -10.997 43.306 1.00 94.06 213 ALA A N 1
ATOM 1588 C CA . ALA A 1 213 ? -19.379 -11.608 42.103 1.00 94.06 213 ALA A CA 1
ATOM 1589 C C . ALA A 1 213 ? -19.462 -10.599 40.947 1.00 94.06 213 ALA A C 1
ATOM 1591 O O . ALA A 1 213 ? -19.042 -10.900 39.835 1.00 94.06 213 ALA A O 1
ATOM 1592 N N . GLU A 1 214 ? -19.898 -9.370 41.231 1.00 92.56 214 GLU A N 1
ATOM 1593 C CA . GLU A 1 214 ? -19.955 -8.306 40.229 1.00 92.56 214 GLU A CA 1
ATOM 1594 C C . GLU A 1 214 ? -18.563 -7.941 39.691 1.00 92.56 214 GLU A C 1
ATOM 1596 O O . GLU A 1 214 ? -18.407 -7.724 38.492 1.00 92.56 214 GLU A O 1
ATOM 1601 N N . TYR A 1 215 ? -17.531 -7.913 40.540 1.00 93.12 215 TYR A N 1
ATOM 1602 C CA . TYR A 1 215 ? -16.158 -7.687 40.075 1.00 93.12 215 TYR A CA 1
ATOM 1603 C C . TYR A 1 215 ? -15.664 -8.798 39.142 1.00 93.12 215 TYR A C 1
ATOM 1605 O O . TYR A 1 215 ? -15.044 -8.494 38.124 1.00 93.12 215 TYR A O 1
ATOM 1613 N N . ALA A 1 216 ? -15.973 -10.062 39.444 1.00 95.19 216 ALA A N 1
ATOM 1614 C CA . ALA A 1 216 ? -15.627 -11.184 38.573 1.00 95.19 216 ALA A CA 1
ATOM 1615 C C . ALA A 1 216 ? -16.353 -11.107 37.215 1.00 95.19 216 ALA A C 1
ATOM 1617 O O . ALA A 1 216 ? -15.764 -11.415 36.175 1.00 95.19 216 ALA A O 1
ATOM 1618 N N . ASP A 1 217 ? -17.610 -10.655 37.205 1.00 94.81 217 ASP A N 1
ATOM 1619 C CA . ASP A 1 217 ? -18.377 -10.447 35.973 1.00 94.81 217 ASP A CA 1
ATOM 1620 C C . ASP A 1 217 ? -17.811 -9.291 35.136 1.00 94.81 217 ASP A C 1
ATOM 1622 O O . ASP A 1 217 ? -17.680 -9.417 33.916 1.00 94.81 217 ASP A O 1
ATOM 1626 N N . ARG A 1 218 ? -17.408 -8.188 35.779 1.00 95.38 218 ARG A N 1
ATOM 1627 C CA . ARG A 1 218 ? -16.746 -7.046 35.125 1.00 95.38 218 ARG A CA 1
ATOM 1628 C C . ARG A 1 218 ? -15.398 -7.427 34.521 1.00 95.38 218 ARG A C 1
ATOM 1630 O O . ARG A 1 218 ? -15.112 -7.049 33.390 1.00 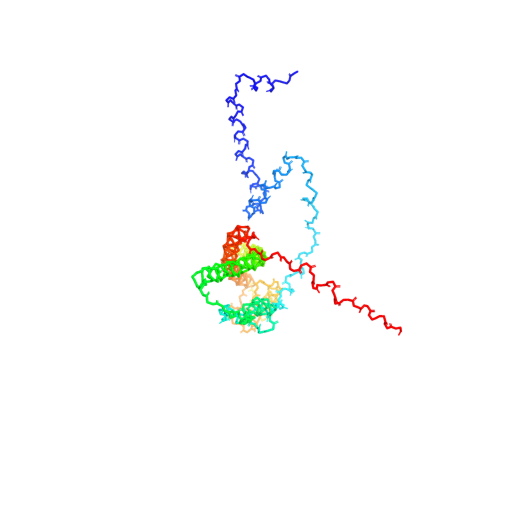95.38 218 ARG A O 1
ATOM 1637 N N . GLU A 1 219 ? -14.585 -8.194 35.241 1.00 96.19 219 GLU A N 1
ATOM 1638 C CA . GLU A 1 219 ? -13.309 -8.704 34.730 1.00 96.19 219 GLU A CA 1
ATOM 1639 C C . GLU A 1 219 ? -13.522 -9.599 33.503 1.00 96.19 219 GLU A C 1
ATOM 1641 O O . GLU A 1 219 ? -12.891 -9.403 32.462 1.00 96.19 219 GLU A O 1
ATOM 1646 N N . ARG A 1 220 ? -14.482 -10.530 33.583 1.00 97.00 220 ARG A N 1
ATOM 1647 C CA . ARG A 1 220 ? -14.832 -11.400 32.456 1.00 97.00 220 ARG A CA 1
ATOM 1648 C C . ARG A 1 220 ? -15.328 -10.600 31.255 1.00 97.00 220 ARG A C 1
ATOM 1650 O O . ARG A 1 220 ? -14.935 -10.904 30.128 1.00 97.00 220 ARG A O 1
ATOM 1657 N N . PHE A 1 221 ? -16.176 -9.597 31.482 1.00 96.50 221 PHE A N 1
ATOM 1658 C CA . PHE A 1 221 ? -16.648 -8.702 30.430 1.00 96.50 221 PHE A CA 1
ATOM 1659 C C . PHE A 1 221 ? -15.477 -7.985 29.750 1.00 96.50 221 PHE A C 1
ATOM 1661 O O . PHE A 1 221 ? -15.369 -8.059 28.526 1.00 96.50 221 PHE A O 1
ATOM 1668 N N . LEU A 1 222 ? -14.571 -7.377 30.525 1.00 97.12 222 LEU A N 1
ATOM 1669 C CA . LEU A 1 222 ? -13.389 -6.693 30.001 1.00 97.12 222 LEU A CA 1
ATOM 1670 C C . LEU A 1 222 ? -12.561 -7.617 29.100 1.00 97.12 222 LEU A C 1
ATOM 1672 O O . LEU A 1 222 ? -12.251 -7.263 27.962 1.00 97.12 222 LEU A O 1
ATOM 1676 N N . HIS A 1 223 ? -12.231 -8.820 29.576 1.00 97.12 223 HIS A N 1
ATOM 1677 C CA . HIS A 1 223 ? -11.411 -9.768 28.816 1.00 97.12 223 HIS A CA 1
ATOM 1678 C C . HIS A 1 223 ? -12.095 -10.235 27.530 1.00 97.12 223 HIS A C 1
ATOM 1680 O O . HIS A 1 223 ? -11.451 -10.277 26.480 1.00 97.12 223 HIS A O 1
ATOM 1686 N N . LEU A 1 224 ? -13.392 -10.554 27.584 1.00 97.94 224 LEU A N 1
ATOM 1687 C CA . LEU A 1 224 ? -14.156 -10.963 26.402 1.00 97.94 224 LEU A CA 1
ATOM 1688 C C . LEU A 1 224 ? -14.268 -9.828 25.380 1.00 97.94 224 LEU A C 1
ATOM 1690 O O . LEU A 1 224 ? -14.097 -10.064 24.185 1.00 97.94 224 LEU A O 1
ATOM 1694 N N . ALA A 1 225 ? -14.510 -8.600 25.837 1.00 97.69 225 ALA A N 1
ATOM 1695 C CA . ALA A 1 225 ? -14.651 -7.442 24.966 1.00 97.69 225 ALA A CA 1
ATOM 1696 C C . ALA A 1 225 ? -13.322 -7.068 24.286 1.00 97.69 225 ALA A C 1
ATOM 1698 O O . ALA A 1 225 ? -13.298 -6.853 23.071 1.00 97.69 225 ALA A O 1
ATOM 1699 N N . VAL A 1 226 ? -12.207 -7.067 25.029 1.00 98.12 226 VAL A N 1
ATOM 1700 C CA . VAL A 1 226 ? -10.864 -6.828 24.471 1.00 98.12 226 VAL A CA 1
ATOM 1701 C C . VAL A 1 226 ? -10.480 -7.927 23.482 1.00 98.12 226 VAL A C 1
ATOM 1703 O O . VAL A 1 226 ? -10.009 -7.624 22.386 1.00 98.12 226 VAL A O 1
ATOM 1706 N N . ARG A 1 227 ? -10.730 -9.199 23.817 1.00 98.38 227 ARG A N 1
ATOM 1707 C CA . ARG A 1 227 ? -10.476 -10.324 22.909 1.00 98.38 227 ARG A CA 1
ATOM 1708 C C . ARG A 1 227 ? -11.280 -10.199 21.617 1.00 98.38 227 ARG A C 1
ATOM 1710 O O . ARG A 1 227 ? -10.702 -10.314 20.543 1.00 98.38 227 ARG A O 1
ATOM 1717 N N . ALA A 1 228 ? -12.576 -9.910 21.709 1.00 98.00 228 ALA A N 1
ATOM 1718 C CA . ALA A 1 228 ? -13.423 -9.747 20.533 1.00 98.00 228 ALA A CA 1
ATOM 1719 C C . ALA A 1 228 ? -12.973 -8.564 19.656 1.00 98.00 228 ALA A C 1
ATOM 1721 O O . ALA A 1 228 ? -13.031 -8.648 18.432 1.00 98.00 228 ALA A O 1
ATOM 1722 N N . ALA A 1 229 ? -12.519 -7.459 20.258 1.00 97.62 229 ALA A N 1
ATOM 1723 C CA . ALA A 1 229 ? -11.947 -6.335 19.516 1.00 97.62 229 ALA A CA 1
ATOM 1724 C C . ALA A 1 229 ? -10.625 -6.706 18.823 1.00 97.62 229 ALA A C 1
ATOM 1726 O O . ALA A 1 229 ? -10.421 -6.327 17.671 1.00 97.62 229 ALA A O 1
ATOM 1727 N N . ALA A 1 230 ? -9.765 -7.494 19.473 1.00 98.06 230 ALA A N 1
ATOM 1728 C CA . ALA A 1 230 ? -8.535 -7.998 18.866 1.00 98.06 230 ALA A CA 1
ATOM 1729 C C . ALA A 1 230 ? -8.807 -8.989 17.719 1.00 98.06 230 ALA A C 1
ATOM 1731 O O . ALA A 1 230 ? -8.165 -8.909 16.677 1.00 98.06 230 ALA A O 1
ATOM 1732 N N . GLU A 1 231 ? -9.798 -9.873 17.862 1.00 97.81 231 GLU A N 1
ATOM 1733 C CA . GLU A 1 231 ? -10.223 -10.805 16.805 1.00 97.81 231 GLU A CA 1
ATOM 1734 C C . GLU A 1 231 ? -10.765 -10.074 15.563 1.00 97.81 231 GLU A C 1
ATOM 1736 O O . GLU A 1 231 ? -10.583 -10.547 14.445 1.00 97.81 231 GLU A O 1
ATOM 1741 N N . ARG A 1 232 ? -11.371 -8.889 15.734 1.00 97.56 232 ARG A N 1
ATOM 1742 C CA . ARG A 1 232 ? -11.774 -8.005 14.623 1.00 97.56 232 ARG A CA 1
ATOM 1743 C C . ARG A 1 232 ? -10.634 -7.145 14.059 1.00 97.56 232 ARG A C 1
ATOM 1745 O O . ARG A 1 232 ? -10.865 -6.410 13.104 1.00 97.56 232 ARG A O 1
ATOM 1752 N N . GLY A 1 233 ? -9.441 -7.179 14.657 1.00 97.50 233 GLY A N 1
ATOM 1753 C CA . GLY A 1 233 ? -8.322 -6.302 14.295 1.00 97.50 233 GLY A CA 1
ATOM 1754 C C . GLY A 1 233 ? -8.496 -4.837 14.721 1.00 97.50 233 GLY A C 1
ATOM 1755 O O . GLY A 1 233 ? -7.783 -3.967 14.233 1.00 97.50 233 GLY A O 1
ATOM 1756 N N . GLU A 1 234 ? -9.436 -4.536 15.622 1.00 98.19 234 GLU A N 1
ATOM 1757 C CA . GLU A 1 234 ? -9.644 -3.179 16.155 1.00 98.19 234 GLU A CA 1
ATOM 1758 C C . GLU A 1 234 ? -8.640 -2.834 17.264 1.00 98.19 234 GLU A C 1
ATOM 1760 O O . GLU A 1 234 ? -8.388 -1.662 17.538 1.00 98.19 234 GLU A O 1
ATOM 1765 N N . LEU A 1 235 ? -8.065 -3.855 17.900 1.00 98.38 235 LEU A N 1
ATOM 1766 C CA . LEU A 1 235 ? -6.982 -3.750 18.874 1.00 98.38 235 LEU A CA 1
ATOM 1767 C C . LEU A 1 235 ? -5.841 -4.701 18.488 1.00 98.38 235 LEU A C 1
ATOM 1769 O O . LEU A 1 235 ? -6.099 -5.764 17.921 1.00 98.38 235 LEU A O 1
ATOM 1773 N N . PRO A 1 236 ? -4.584 -4.381 18.844 1.00 97.81 236 PRO A N 1
ATOM 1774 C CA . PRO A 1 236 ? -3.477 -5.303 18.639 1.00 97.81 236 PRO A CA 1
ATOM 1775 C C . PRO A 1 236 ? -3.609 -6.511 19.577 1.00 97.81 236 PRO A C 1
ATOM 1777 O O . PRO A 1 236 ? -4.071 -6.379 20.711 1.00 97.81 236 PRO A O 1
ATOM 1780 N N . THR A 1 237 ? -3.132 -7.688 19.163 1.00 97.12 237 THR A N 1
ATOM 1781 C CA . THR A 1 237 ? -3.177 -8.912 19.991 1.00 97.12 237 THR A CA 1
ATOM 1782 C C . THR A 1 237 ? -2.482 -8.739 21.349 1.00 97.12 237 THR A C 1
ATOM 1784 O O . THR A 1 237 ? -2.895 -9.344 22.338 1.00 97.12 237 THR A O 1
ATOM 1787 N N . SER A 1 238 ? -1.471 -7.865 21.437 1.00 97.00 238 SER A N 1
ATOM 1788 C CA . SER A 1 238 ? -0.803 -7.517 22.699 1.00 97.00 238 SER A CA 1
ATOM 1789 C C . SER A 1 238 ? -1.745 -6.888 23.733 1.00 97.00 238 SER A C 1
ATOM 1791 O O . SER A 1 238 ? -1.556 -7.112 24.928 1.00 97.00 238 SER A O 1
ATOM 1793 N N . ALA A 1 239 ? -2.800 -6.187 23.300 1.00 97.12 239 ALA A N 1
ATOM 1794 C CA . ALA A 1 239 ? -3.788 -5.592 24.197 1.00 97.12 239 ALA A CA 1
ATOM 1795 C C . ALA A 1 239 ? -4.521 -6.648 25.039 1.00 97.12 239 ALA A C 1
ATOM 1797 O O . ALA A 1 239 ? -4.876 -6.374 26.181 1.00 97.12 239 ALA A O 1
ATOM 1798 N N . VAL A 1 240 ? -4.693 -7.870 24.519 1.00 97.12 240 VAL A N 1
ATOM 1799 C CA . VAL A 1 240 ? -5.290 -8.985 25.273 1.00 97.12 240 VAL A CA 1
ATOM 1800 C C . VAL A 1 240 ? -4.401 -9.366 26.458 1.00 97.12 240 VAL A C 1
ATOM 1802 O O . VAL A 1 240 ? -4.891 -9.519 27.574 1.00 97.12 240 VAL A O 1
ATOM 1805 N N . ALA A 1 241 ? -3.086 -9.472 26.246 1.00 96.56 241 ALA A N 1
ATOM 1806 C CA . ALA A 1 241 ? -2.138 -9.785 27.315 1.00 96.56 241 ALA A CA 1
ATOM 1807 C C . ALA A 1 241 ? -2.061 -8.661 28.362 1.00 96.56 241 ALA A C 1
ATOM 1809 O O . ALA A 1 241 ? -1.959 -8.932 29.562 1.00 96.56 241 ALA A O 1
ATOM 1810 N N . ASP A 1 242 ? -2.143 -7.402 27.930 1.00 97.06 242 ASP A N 1
ATOM 1811 C CA . ASP A 1 242 ? -2.180 -6.263 28.847 1.00 97.06 242 ASP A CA 1
ATOM 1812 C C . ASP A 1 242 ? -3.481 -6.220 29.658 1.00 97.06 242 ASP A C 1
ATOM 1814 O O . ASP A 1 242 ? -3.424 -5.970 30.861 1.00 97.06 242 ASP A O 1
ATOM 1818 N N . ALA A 1 243 ? -4.629 -6.544 29.055 1.00 96.12 243 ALA A N 1
ATOM 1819 C CA . ALA A 1 243 ? -5.911 -6.613 29.758 1.00 96.12 243 ALA A CA 1
ATOM 1820 C C . ALA A 1 243 ? -5.958 -7.749 30.792 1.00 96.12 243 ALA A C 1
ATOM 1822 O O . ALA A 1 243 ? -6.447 -7.551 31.904 1.00 96.12 243 ALA A O 1
ATOM 1823 N N . LEU A 1 244 ? -5.385 -8.916 30.472 1.00 94.56 244 LEU A N 1
ATOM 1824 C CA . LEU A 1 244 ? -5.251 -10.037 31.414 1.00 94.56 244 LEU A CA 1
ATOM 1825 C C . LEU A 1 244 ? -4.329 -9.718 32.601 1.00 94.56 244 LEU A C 1
ATOM 1827 O O . LEU A 1 244 ? -4.449 -10.331 33.657 1.00 94.56 244 LEU A O 1
ATOM 1831 N N . THR A 1 245 ? -3.397 -8.777 32.435 1.00 95.38 245 THR A N 1
ATOM 1832 C CA . THR A 1 245 ? -2.418 -8.400 33.470 1.00 95.38 245 THR A CA 1
ATOM 1833 C C . THR A 1 245 ? -2.713 -7.052 34.131 1.00 95.38 245 THR A C 1
ATOM 1835 O O . THR A 1 245 ? -1.926 -6.606 34.966 1.00 95.38 245 THR A O 1
ATOM 1838 N N . GLY A 1 246 ? -3.823 -6.396 33.773 1.00 92.25 246 GLY A N 1
ATOM 1839 C CA . GLY A 1 246 ? -4.211 -5.084 34.301 1.00 92.25 246 GLY A CA 1
ATOM 1840 C C . GLY A 1 246 ? -3.224 -3.955 33.973 1.00 92.25 246 GLY A C 1
ATOM 1841 O O . GLY A 1 246 ? -3.119 -2.986 34.726 1.00 92.25 246 GLY A O 1
ATOM 1842 N N . ARG A 1 247 ? -2.443 -4.079 32.891 1.00 93.44 247 ARG A N 1
ATOM 1843 C CA . ARG A 1 247 ? -1.510 -3.037 32.425 1.00 93.44 247 ARG A CA 1
ATOM 1844 C C . ARG A 1 247 ? -2.196 -2.088 31.445 1.00 93.44 247 ARG A C 1
ATOM 1846 O O . ARG A 1 247 ? -3.337 -2.298 31.068 1.00 93.44 247 ARG A O 1
ATOM 1853 N N . GLY A 1 248 ? -1.521 -1.013 31.036 1.00 88.12 248 GLY A N 1
ATOM 1854 C CA . GLY A 1 248 ? -1.993 -0.171 29.926 1.00 88.12 248 GLY A CA 1
ATOM 1855 C C . GLY A 1 248 ? -3.329 0.550 30.156 1.00 88.12 248 GLY A C 1
ATOM 1856 O O . GLY A 1 248 ? -3.960 0.961 29.191 1.00 88.12 248 GLY A O 1
ATOM 1857 N N . GLY A 1 249 ? -3.766 0.706 31.411 1.00 92.19 249 GLY A N 1
ATOM 1858 C CA . GLY A 1 249 ? -5.040 1.355 31.749 1.00 92.19 249 GLY A CA 1
ATOM 1859 C C . GLY A 1 249 ? -6.265 0.434 31.705 1.00 92.19 249 GLY A C 1
ATOM 1860 O O . GLY A 1 249 ? -7.382 0.917 31.879 1.00 92.19 249 GLY A O 1
ATOM 1861 N N . TRP A 1 250 ? -6.079 -0.876 31.513 1.00 96.56 250 TRP A N 1
ATOM 1862 C CA . TRP A 1 250 ? -7.151 -1.870 31.591 1.00 96.56 250 TRP A CA 1
ATOM 1863 C C . TRP A 1 250 ? -7.542 -2.139 33.052 1.00 96.56 250 TRP A C 1
ATOM 1865 O O . TRP A 1 250 ? -7.000 -3.035 33.697 1.00 96.56 250 TRP A O 1
ATOM 1875 N N . ASP A 1 251 ? -8.473 -1.352 33.591 1.00 95.31 251 ASP A N 1
ATOM 1876 C CA . ASP A 1 251 ? -8.965 -1.517 34.963 1.00 95.31 251 ASP A CA 1
ATOM 1877 C C . ASP A 1 251 ? -10.321 -2.244 35.003 1.00 95.31 251 ASP A C 1
ATOM 1879 O O . ASP A 1 251 ? -11.370 -1.683 34.680 1.00 95.31 251 ASP A O 1
ATOM 1883 N N . ALA A 1 252 ? -10.305 -3.501 35.459 1.00 94.25 252 ALA A N 1
ATOM 1884 C CA . ALA A 1 252 ? -11.498 -4.332 35.638 1.00 94.25 252 ALA A CA 1
ATOM 1885 C C . ALA A 1 252 ? -12.453 -3.826 36.739 1.00 94.25 252 ALA A C 1
ATOM 1887 O O . ALA A 1 252 ? -13.594 -4.285 36.829 1.00 94.25 252 ALA A O 1
ATOM 1888 N N . ARG A 1 253 ? -12.021 -2.883 37.588 1.00 92.81 253 ARG A N 1
ATOM 1889 C CA . ARG A 1 253 ? -12.868 -2.295 38.641 1.00 92.81 253 ARG A CA 1
ATOM 1890 C C . ARG A 1 253 ? -13.800 -1.212 38.116 1.00 92.81 253 ARG A C 1
ATOM 1892 O O . ARG A 1 253 ? -14.810 -0.929 38.766 1.00 92.81 253 ARG A O 1
ATOM 1899 N N . LEU A 1 254 ? -13.493 -0.638 36.953 1.00 92.44 254 LEU A N 1
ATOM 1900 C CA . LEU A 1 254 ? -14.353 0.334 36.286 1.00 92.44 254 LEU A CA 1
ATOM 1901 C C . LEU A 1 254 ? -15.741 -0.256 36.024 1.00 92.44 254 LEU A C 1
ATOM 1903 O O . LEU A 1 254 ? -15.905 -1.472 35.899 1.00 92.44 254 LEU A O 1
ATOM 1907 N N . HIS A 1 255 ? -16.756 0.601 35.947 1.00 91.12 255 HIS A N 1
ATOM 1908 C CA . HIS A 1 255 ? -18.075 0.149 35.528 1.00 91.12 255 HIS A CA 1
ATOM 1909 C C . HIS A 1 255 ? -18.025 -0.325 34.059 1.00 91.12 255 HIS A C 1
ATOM 1911 O O . HIS A 1 255 ? -17.284 0.272 33.280 1.00 91.12 255 HIS A O 1
ATOM 1917 N N . PRO A 1 256 ? -18.809 -1.337 33.630 1.00 91.81 256 PRO A N 1
ATOM 1918 C CA . PRO A 1 256 ? -18.796 -1.829 32.246 1.00 91.81 256 PRO A CA 1
ATOM 1919 C C . PRO A 1 256 ? -18.901 -0.746 31.160 1.00 91.81 256 PRO A C 1
ATOM 1921 O O . PRO A 1 256 ? -18.223 -0.833 30.145 1.00 91.81 256 PRO A O 1
ATOM 1924 N N . VAL A 1 257 ? -19.690 0.309 31.396 1.00 92.62 257 VAL A N 1
ATOM 1925 C CA . VAL A 1 257 ? -19.787 1.475 30.490 1.00 92.62 257 VAL A CA 1
ATOM 1926 C C . VAL A 1 257 ? -18.452 2.221 30.371 1.00 92.62 257 VAL A C 1
ATOM 1928 O O . VAL A 1 257 ? -18.031 2.559 29.268 1.00 92.62 257 VAL A O 1
ATOM 1931 N N . ASP A 1 258 ? -17.755 2.445 31.486 1.00 94.25 258 ASP A N 1
ATOM 1932 C CA . ASP A 1 258 ? -16.442 3.096 31.485 1.00 94.25 258 ASP A CA 1
ATOM 1933 C C . ASP A 1 258 ? -15.378 2.188 30.854 1.00 94.25 258 ASP A C 1
ATOM 1935 O O . ASP A 1 258 ? -14.532 2.660 30.096 1.00 94.25 258 ASP A O 1
ATOM 1939 N N . GLN A 1 259 ? -15.452 0.875 31.098 1.00 95.44 259 GLN A N 1
ATOM 1940 C CA . GLN A 1 259 ? -14.593 -0.108 30.432 1.00 95.44 259 GLN A CA 1
ATOM 1941 C C . GLN A 1 259 ? -14.796 -0.084 28.916 1.00 95.44 259 GLN A C 1
ATOM 1943 O O . GLN A 1 259 ? -13.822 -0.057 28.170 1.00 95.44 259 GLN A O 1
ATOM 1948 N N . GLU A 1 260 ? -16.044 -0.037 28.446 1.00 95.94 260 GLU A N 1
ATOM 1949 C CA . GLU A 1 260 ? -16.345 0.066 27.020 1.00 95.94 260 GLU A CA 1
ATOM 1950 C C . GLU A 1 260 ? -15.772 1.356 26.419 1.00 95.94 260 GLU A C 1
ATOM 1952 O O . GLU A 1 260 ? -15.173 1.312 25.345 1.00 95.94 260 GLU A O 1
ATOM 1957 N N . LEU A 1 261 ? -15.863 2.490 27.123 1.00 96.06 261 LEU A N 1
ATOM 1958 C CA . LEU A 1 261 ? -15.234 3.741 26.689 1.00 96.06 261 LEU A CA 1
ATOM 1959 C C . LEU A 1 261 ? -13.707 3.633 26.591 1.00 96.06 261 LEU A C 1
ATOM 1961 O O . LEU A 1 261 ? -13.125 4.162 25.640 1.00 96.06 261 LEU A O 1
ATOM 1965 N N . VAL A 1 262 ? -13.059 2.948 27.539 1.00 96.81 262 VAL A N 1
ATOM 1966 C CA . VAL A 1 262 ? -11.610 2.686 27.500 1.00 96.81 262 VAL A CA 1
ATOM 1967 C C . VAL A 1 262 ? -11.256 1.799 26.302 1.00 96.81 262 VAL A C 1
ATOM 1969 O O . VAL A 1 262 ? -10.357 2.151 25.538 1.00 96.81 262 VAL A O 1
ATOM 1972 N N . ILE A 1 263 ? -11.997 0.708 26.077 1.00 97.38 263 ILE A N 1
ATOM 1973 C CA . ILE A 1 263 ? -11.798 -0.205 24.937 1.00 97.38 263 ILE A CA 1
ATOM 1974 C C . ILE A 1 263 ? -11.969 0.537 23.610 1.00 97.38 263 ILE A C 1
ATOM 1976 O O . ILE A 1 263 ? -11.107 0.455 22.737 1.00 97.38 263 ILE A O 1
ATOM 1980 N N . GLN A 1 264 ? -13.064 1.281 23.451 1.00 97.62 264 GLN A N 1
ATOM 1981 C CA . GLN A 1 264 ? -13.353 2.018 22.222 1.00 97.62 264 GLN A CA 1
ATOM 1982 C C . GLN A 1 264 ? -12.339 3.141 21.974 1.00 97.62 264 GLN A C 1
ATOM 1984 O O . GLN A 1 264 ? -11.942 3.356 20.831 1.00 97.62 264 GLN A O 1
ATOM 1989 N N . GLY A 1 265 ? -11.886 3.824 23.030 1.00 98.00 265 GLY A N 1
ATOM 1990 C CA . GLY A 1 265 ? -10.821 4.822 22.941 1.00 98.00 265 GLY A CA 1
ATOM 1991 C C . GLY A 1 265 ? -9.493 4.221 22.487 1.00 98.00 265 GLY A C 1
ATOM 1992 O O . GLY A 1 265 ? -8.855 4.759 21.582 1.00 98.00 265 GLY A O 1
ATOM 1993 N N . ALA A 1 266 ? -9.106 3.079 23.059 1.00 97.88 266 ALA A N 1
ATOM 1994 C CA . ALA A 1 266 ? -7.910 2.349 22.648 1.00 97.88 266 ALA A CA 1
ATOM 1995 C C . ALA A 1 266 ? -8.011 1.853 21.194 1.00 97.88 266 ALA A C 1
ATOM 1997 O O . ALA A 1 266 ? -7.046 1.975 20.440 1.00 97.88 266 ALA A O 1
ATOM 1998 N N . ALA A 1 267 ? -9.182 1.361 20.777 1.00 97.88 267 ALA A N 1
ATOM 1999 C CA . ALA A 1 267 ? -9.424 0.909 19.408 1.00 97.88 267 ALA A CA 1
ATOM 2000 C C . ALA A 1 267 ? -9.342 2.061 18.395 1.00 97.88 267 ALA A C 1
ATOM 2002 O O . ALA A 1 267 ? -8.662 1.945 17.377 1.00 97.88 267 ALA A O 1
ATOM 2003 N N . ALA A 1 268 ? -9.979 3.200 18.687 1.00 98.38 268 ALA A N 1
ATOM 2004 C CA . ALA A 1 268 ? -9.900 4.386 17.837 1.00 98.38 268 ALA A CA 1
ATOM 2005 C C . ALA A 1 268 ? -8.451 4.884 17.701 1.00 98.38 268 ALA A C 1
ATOM 2007 O O . ALA A 1 268 ? -8.007 5.151 16.588 1.00 98.38 268 ALA A O 1
ATOM 2008 N N . ALA A 1 269 ? -7.693 4.935 18.801 1.00 98.12 269 ALA A N 1
ATOM 2009 C CA . ALA A 1 269 ? -6.287 5.340 18.777 1.00 98.12 269 ALA A CA 1
ATOM 2010 C C . ALA A 1 269 ? -5.399 4.359 17.987 1.00 98.12 269 ALA A C 1
ATOM 2012 O O . ALA A 1 269 ? -4.532 4.785 17.222 1.00 98.12 269 ALA A O 1
ATOM 2013 N N . HIS A 1 270 ? -5.617 3.048 18.137 1.00 98.19 270 HIS A N 1
ATOM 2014 C CA . HIS A 1 270 ? -4.883 2.037 17.376 1.00 98.19 270 HIS A CA 1
ATOM 2015 C C . HIS A 1 270 ? -5.163 2.147 15.873 1.00 98.19 270 HIS A C 1
ATOM 2017 O O . HIS A 1 270 ? -4.226 2.232 15.080 1.00 98.19 270 HIS A O 1
ATOM 2023 N N . LEU A 1 271 ? -6.437 2.205 15.482 1.00 98.38 271 LEU A N 1
ATOM 2024 C CA . LEU A 1 271 ? -6.834 2.317 14.078 1.00 98.38 271 LEU A CA 1
ATOM 2025 C C . LEU A 1 271 ? -6.383 3.642 13.452 1.00 98.38 271 LEU A C 1
ATOM 2027 O O . LEU A 1 271 ? -6.013 3.659 12.281 1.00 98.38 271 LEU A O 1
ATOM 2031 N N . GLU A 1 272 ? -6.335 4.732 14.225 1.00 98.62 272 GLU A N 1
ATOM 2032 C CA . GLU A 1 272 ? -5.736 5.992 13.773 1.00 98.62 272 GLU A CA 1
ATOM 2033 C C . GLU A 1 272 ? -4.248 5.812 13.441 1.00 98.62 272 GLU A C 1
ATOM 2035 O O . GLU A 1 272 ? -3.774 6.292 12.410 1.00 98.62 272 GLU A O 1
ATOM 2040 N N . ALA A 1 273 ? -3.501 5.111 14.300 1.00 98.50 273 ALA A N 1
ATOM 2041 C CA . ALA A 1 273 ? -2.090 4.829 14.063 1.00 98.50 273 ALA A CA 1
ATOM 2042 C C . ALA A 1 273 ? -1.887 3.941 12.824 1.00 98.50 273 ALA A C 1
ATOM 2044 O O . ALA A 1 273 ? -1.004 4.228 12.016 1.00 98.50 273 ALA A O 1
ATOM 2045 N N . VAL A 1 274 ? -2.725 2.916 12.637 1.00 98.38 274 VAL A N 1
ATOM 2046 C CA . VAL A 1 274 ? -2.703 2.045 11.449 1.00 98.38 274 VAL A CA 1
ATOM 2047 C C . VAL A 1 274 ? -2.999 2.840 10.174 1.00 98.38 274 VAL A C 1
ATOM 2049 O O . VAL A 1 274 ? -2.276 2.708 9.189 1.00 98.38 274 VAL A O 1
ATOM 2052 N N . TRP A 1 275 ? -4.007 3.715 10.193 1.00 98.50 275 TRP A N 1
ATOM 2053 C CA . TRP A 1 275 ? -4.316 4.596 9.064 1.00 98.50 275 TRP A CA 1
ATOM 2054 C C . TRP A 1 275 ? -3.153 5.541 8.732 1.00 98.50 275 TRP A C 1
ATOM 2056 O O . TRP A 1 275 ? -2.765 5.659 7.571 1.00 98.50 275 TRP A O 1
ATOM 2066 N N . LYS A 1 276 ? -2.525 6.160 9.740 1.00 98.38 276 LYS A N 1
ATOM 2067 C CA . LYS A 1 276 ? -1.335 7.005 9.532 1.00 98.38 276 LYS A CA 1
ATOM 2068 C C . LYS A 1 276 ? -0.171 6.225 8.921 1.00 98.38 276 LYS A C 1
ATOM 2070 O O . LYS A 1 276 ? 0.505 6.744 8.040 1.00 98.38 276 LYS A O 1
ATOM 2075 N N . GLN A 1 277 ? 0.056 4.985 9.349 1.00 98.38 277 GLN A N 1
ATOM 2076 C CA . GLN A 1 277 ? 1.072 4.120 8.741 1.00 98.38 277 GLN A CA 1
ATOM 2077 C C . GLN A 1 277 ? 0.740 3.792 7.281 1.00 98.38 277 GLN A C 1
ATOM 2079 O O . GLN A 1 277 ? 1.629 3.846 6.433 1.00 98.38 277 GLN A O 1
ATOM 2084 N N . ALA A 1 278 ? -0.528 3.505 6.972 1.00 97.94 278 ALA A N 1
ATOM 2085 C CA . ALA A 1 278 ? -0.973 3.280 5.599 1.00 97.94 278 ALA A CA 1
ATOM 2086 C C . ALA A 1 278 ? -0.753 4.522 4.718 1.00 97.94 278 ALA A C 1
ATOM 2088 O O . ALA A 1 278 ? -0.275 4.382 3.596 1.00 97.94 278 ALA A O 1
ATOM 2089 N N . LEU A 1 279 ? -1.012 5.728 5.240 1.00 98.62 279 LEU A N 1
ATOM 2090 C CA . LEU A 1 279 ? -0.743 6.986 4.534 1.00 98.62 279 LEU A CA 1
ATOM 2091 C C . LEU A 1 279 ? 0.743 7.179 4.215 1.00 98.62 279 LEU A C 1
ATOM 2093 O O . LEU A 1 279 ? 1.091 7.610 3.119 1.00 98.62 279 LEU A O 1
ATOM 2097 N N . GLU A 1 280 ? 1.638 6.885 5.158 1.00 98.50 280 GLU A N 1
ATOM 2098 C CA . GLU A 1 280 ? 3.078 6.989 4.892 1.00 98.50 280 GLU A CA 1
ATOM 2099 C C . GLU A 1 280 ? 3.546 5.951 3.861 1.00 98.50 280 GLU A C 1
ATOM 2101 O O . GLU A 1 280 ? 4.370 6.272 3.001 1.00 98.50 280 GLU A O 1
ATOM 2106 N N . ALA A 1 281 ? 2.980 4.741 3.890 1.00 97.56 281 ALA A N 1
ATOM 2107 C CA . ALA A 1 281 ? 3.245 3.714 2.886 1.00 97.56 281 ALA A CA 1
ATOM 2108 C C . ALA A 1 281 ? 2.745 4.124 1.488 1.00 97.56 281 ALA A C 1
ATOM 2110 O O . ALA A 1 281 ? 3.478 3.977 0.514 1.00 97.56 281 ALA A O 1
ATOM 2111 N N . GLU A 1 282 ? 1.547 4.705 1.382 1.00 98.44 282 GLU A N 1
ATOM 2112 C CA . GLU A 1 282 ? 1.021 5.240 0.119 1.00 98.44 282 GLU A CA 1
ATOM 2113 C C . GLU A 1 282 ? 1.923 6.347 -0.445 1.00 98.44 282 GLU A C 1
ATOM 2115 O O . GLU A 1 282 ? 2.250 6.336 -1.630 1.00 98.44 282 GLU A O 1
ATOM 2120 N N . LYS A 1 283 ? 2.396 7.277 0.396 1.00 98.19 283 LYS A N 1
ATOM 2121 C CA . LYS A 1 283 ? 3.327 8.341 -0.028 1.00 98.19 283 LYS A CA 1
ATOM 2122 C C . LYS A 1 283 ? 4.666 7.803 -0.529 1.00 98.19 283 LYS A C 1
ATOM 2124 O O . LYS A 1 283 ? 5.307 8.454 -1.356 1.00 98.19 283 LYS A O 1
ATOM 2129 N N . LEU A 1 284 ? 5.150 6.693 0.028 1.00 97.94 284 LEU A N 1
ATOM 2130 C CA . LEU A 1 284 ? 6.345 6.005 -0.468 1.00 97.94 284 LEU A CA 1
ATOM 2131 C C . LEU A 1 284 ? 6.056 5.386 -1.839 1.00 97.94 284 LEU A C 1
ATOM 2133 O O . LEU A 1 284 ? 6.696 5.783 -2.808 1.00 97.94 284 LEU A O 1
ATOM 2137 N N . ALA A 1 285 ? 5.006 4.568 -1.945 1.00 97.50 285 ALA A N 1
ATOM 2138 C CA . ALA A 1 285 ? 4.604 3.925 -3.197 1.00 97.50 285 ALA A CA 1
ATOM 2139 C C . ALA A 1 285 ? 4.352 4.932 -4.333 1.00 97.50 285 ALA A C 1
ATOM 2141 O O . ALA A 1 285 ? 4.779 4.718 -5.465 1.00 97.50 285 ALA A O 1
ATOM 2142 N N . TRP A 1 286 ? 3.720 6.071 -4.032 1.00 98.31 286 TRP A N 1
ATOM 2143 C CA . TRP A 1 286 ? 3.524 7.146 -5.002 1.00 98.31 286 TRP A CA 1
ATOM 2144 C C . TRP A 1 286 ? 4.855 7.714 -5.506 1.00 98.31 286 TRP A C 1
ATOM 2146 O O . TRP A 1 286 ? 5.018 7.915 -6.708 1.00 98.31 286 TRP A O 1
ATOM 2156 N N . ARG A 1 287 ? 5.826 7.965 -4.615 1.00 98.62 287 ARG A N 1
ATOM 2157 C CA . ARG A 1 287 ? 7.151 8.467 -5.017 1.00 98.62 287 ARG A CA 1
ATOM 2158 C C . ARG A 1 287 ? 7.877 7.469 -5.912 1.00 98.62 287 ARG A C 1
ATOM 2160 O O . ARG A 1 287 ? 8.426 7.887 -6.930 1.00 98.62 287 ARG A O 1
ATOM 2167 N N . ASP A 1 288 ? 7.832 6.189 -5.567 1.00 97.62 288 ASP A N 1
ATOM 2168 C CA . ASP A 1 288 ? 8.490 5.127 -6.330 1.00 97.62 288 ASP A CA 1
ATOM 2169 C C . ASP A 1 288 ? 7.857 4.983 -7.723 1.00 97.62 288 ASP A C 1
ATOM 2171 O O . ASP A 1 288 ? 8.568 4.973 -8.731 1.00 97.62 288 ASP A O 1
ATOM 2175 N N . ALA A 1 289 ? 6.523 5.040 -7.811 1.00 97.56 289 ALA A N 1
ATOM 2176 C CA . ALA A 1 289 ? 5.804 5.081 -9.084 1.00 97.56 289 ALA A CA 1
ATOM 2177 C C . ALA A 1 289 ? 6.203 6.290 -9.951 1.00 97.56 289 ALA A C 1
ATOM 2179 O O . ALA A 1 289 ? 6.411 6.148 -11.159 1.00 97.56 289 ALA A O 1
ATOM 2180 N N . GLN A 1 290 ? 6.375 7.480 -9.359 1.00 98.12 290 GLN A N 1
ATOM 2181 C CA . GLN A 1 290 ? 6.838 8.664 -10.098 1.00 98.12 290 GLN A CA 1
ATOM 2182 C C . GLN A 1 290 ? 8.273 8.508 -10.619 1.00 98.12 290 GLN A C 1
ATOM 2184 O O . GLN A 1 290 ? 8.564 8.918 -11.748 1.00 98.12 290 GLN A O 1
ATOM 2189 N N . VAL A 1 291 ? 9.174 7.926 -9.820 1.00 98.06 291 VAL A N 1
ATOM 2190 C CA . VAL A 1 291 ? 10.561 7.667 -10.236 1.00 98.06 291 VAL A CA 1
ATOM 2191 C C . VAL A 1 291 ? 10.584 6.678 -11.398 1.00 98.06 291 VAL A C 1
ATOM 2193 O O . VAL A 1 291 ? 11.110 7.021 -12.458 1.00 98.06 291 VAL A O 1
ATOM 2196 N N . ALA A 1 292 ? 9.920 5.529 -11.253 1.00 96.75 292 ALA A N 1
ATOM 2197 C CA . ALA A 1 292 ? 9.837 4.514 -12.300 1.00 96.75 292 ALA A CA 1
ATOM 2198 C C . ALA A 1 292 ? 9.248 5.083 -13.602 1.00 96.75 292 ALA A C 1
ATOM 2200 O O . ALA A 1 292 ? 9.777 4.856 -14.693 1.00 96.75 292 ALA A O 1
ATOM 2201 N N . ARG A 1 293 ? 8.196 5.909 -13.502 1.00 98.38 293 ARG A N 1
ATOM 2202 C CA . ARG A 1 293 ? 7.576 6.557 -14.666 1.00 98.38 293 ARG A CA 1
ATOM 2203 C C . ARG A 1 293 ? 8.526 7.512 -15.384 1.00 98.38 293 ARG A C 1
ATOM 2205 O O . ARG A 1 293 ? 8.552 7.528 -16.616 1.00 98.38 293 ARG A O 1
ATOM 2212 N N . ARG A 1 294 ? 9.289 8.315 -14.641 1.00 98.44 294 ARG A N 1
ATOM 2213 C CA . ARG A 1 294 ? 10.269 9.250 -15.213 1.00 98.44 294 ARG A CA 1
ATOM 2214 C C . ARG A 1 294 ? 11.407 8.504 -15.905 1.00 98.44 294 ARG A C 1
ATOM 2216 O O . ARG A 1 294 ? 11.822 8.910 -16.991 1.00 98.44 294 ARG A O 1
ATOM 2223 N N . ASP A 1 295 ? 11.889 7.426 -15.301 1.00 97.38 295 ASP A N 1
ATOM 2224 C CA . ASP A 1 295 ? 12.985 6.630 -15.854 1.00 97.38 295 ASP A CA 1
ATOM 2225 C C . ASP A 1 295 ? 12.549 5.921 -17.141 1.00 97.38 295 ASP A C 1
ATOM 2227 O O . ASP A 1 295 ? 13.249 5.993 -18.154 1.00 97.38 295 ASP A O 1
ATOM 2231 N N . TRP A 1 296 ? 11.330 5.375 -17.167 1.00 98.56 296 TRP A N 1
ATOM 2232 C CA . TRP A 1 296 ? 10.710 4.869 -18.391 1.00 98.56 296 TRP A CA 1
ATOM 2233 C C . TRP A 1 296 ? 10.600 5.941 -19.486 1.00 98.56 296 TRP A C 1
ATOM 2235 O O . TRP A 1 296 ? 10.994 5.711 -20.630 1.00 98.56 296 TRP A O 1
ATOM 2245 N N . GLN A 1 297 ? 10.109 7.141 -19.155 1.00 98.31 297 GLN A N 1
ATOM 2246 C CA . GLN A 1 297 ? 10.000 8.241 -20.122 1.00 98.31 297 GLN A CA 1
ATOM 2247 C C . GLN A 1 297 ? 11.361 8.647 -20.694 1.00 98.31 297 GLN A C 1
ATOM 2249 O O . GLN A 1 297 ? 11.470 8.909 -21.896 1.00 98.31 297 GLN A O 1
ATOM 2254 N N . ARG A 1 298 ? 12.398 8.682 -19.852 1.00 98.38 298 ARG A N 1
ATOM 2255 C CA . ARG A 1 298 ? 13.771 8.960 -20.276 1.00 98.38 298 ARG A CA 1
ATOM 2256 C C . ARG A 1 298 ? 14.269 7.899 -21.259 1.00 98.38 298 ARG A C 1
ATOM 2258 O O . ARG A 1 298 ? 14.774 8.263 -22.319 1.00 98.38 298 ARG A O 1
ATOM 2265 N N . LEU A 1 299 ? 14.079 6.617 -20.950 1.00 98.19 299 LEU A N 1
ATOM 2266 C CA . LEU A 1 299 ? 14.479 5.514 -21.828 1.00 98.19 299 LEU A CA 1
ATOM 2267 C C . LEU A 1 299 ? 13.706 5.516 -23.150 1.00 98.19 299 LEU A C 1
ATOM 2269 O O . LEU A 1 299 ? 14.301 5.304 -24.201 1.00 98.19 299 LEU A O 1
ATOM 2273 N N . CYS A 1 300 ? 12.412 5.844 -23.139 1.00 98.38 300 CYS A N 1
ATOM 2274 C CA . CYS A 1 300 ? 11.633 6.028 -24.365 1.00 98.38 300 CYS A CA 1
ATOM 2275 C C . CYS A 1 300 ? 12.216 7.133 -25.263 1.00 98.38 300 CYS A C 1
ATOM 2277 O O . CYS A 1 300 ? 12.332 6.952 -26.476 1.00 98.38 300 CYS A O 1
ATOM 2279 N N . GLN A 1 301 ? 12.608 8.276 -24.688 1.00 98.25 301 GLN A N 1
ATOM 2280 C CA . GLN A 1 301 ? 13.248 9.359 -25.446 1.00 98.25 301 GLN A CA 1
ATOM 2281 C C . GLN A 1 301 ? 14.597 8.917 -26.029 1.00 98.25 301 GLN A C 1
ATOM 2283 O O . GLN A 1 301 ? 14.878 9.176 -27.201 1.00 98.25 301 GLN A O 1
ATOM 2288 N N . GLU A 1 302 ? 15.408 8.213 -25.240 1.00 98.19 302 GLU A N 1
ATOM 2289 C CA . GLU A 1 302 ? 16.694 7.664 -25.676 1.00 98.19 302 GLU A CA 1
ATOM 2290 C C . GLU A 1 302 ? 16.516 6.627 -26.795 1.00 98.19 302 GLU A C 1
ATOM 2292 O O . GLU A 1 302 ? 17.205 6.703 -27.812 1.00 98.19 302 GLU A O 1
ATOM 2297 N N . ALA A 1 303 ? 15.524 5.738 -26.682 1.00 98.06 303 ALA A N 1
ATOM 2298 C CA . ALA A 1 303 ? 15.191 4.735 -27.693 1.00 98.06 303 ALA A CA 1
ATOM 2299 C C . ALA A 1 303 ? 14.801 5.380 -29.030 1.00 98.06 303 ALA A C 1
ATOM 2301 O O . ALA A 1 303 ? 15.219 4.906 -30.090 1.00 98.06 303 ALA A O 1
ATOM 2302 N N . ILE A 1 304 ? 14.036 6.479 -29.002 1.00 98.12 304 ILE A N 1
ATOM 2303 C CA . ILE A 1 304 ? 13.660 7.240 -30.205 1.00 98.12 304 ILE A CA 1
ATOM 2304 C C . ILE A 1 304 ? 14.906 7.820 -30.882 1.00 98.12 304 ILE A C 1
ATOM 2306 O O . ILE A 1 304 ? 15.080 7.661 -32.095 1.00 98.12 304 ILE A O 1
ATOM 2310 N N . LEU A 1 305 ? 15.790 8.465 -30.114 1.00 98.19 305 LEU A N 1
ATOM 2311 C CA . LEU A 1 305 ? 17.023 9.058 -30.640 1.00 98.19 305 LEU A CA 1
ATOM 2312 C C . LEU A 1 305 ? 17.973 7.989 -31.196 1.00 98.19 305 LEU A C 1
ATOM 2314 O O . LEU A 1 305 ? 18.481 8.137 -32.311 1.00 98.19 305 LEU A O 1
ATOM 2318 N N . ALA A 1 306 ? 18.164 6.893 -30.463 1.00 97.19 306 ALA A N 1
ATOM 2319 C CA . ALA A 1 306 ? 18.992 5.772 -30.886 1.00 97.19 306 ALA A CA 1
ATOM 2320 C C . ALA A 1 306 ? 18.431 5.114 -32.157 1.00 97.19 306 ALA A C 1
ATOM 2322 O O . ALA A 1 306 ? 19.180 4.854 -33.098 1.00 97.19 306 ALA A O 1
ATOM 2323 N N . SER A 1 307 ? 17.109 4.938 -32.250 1.00 98.12 307 SER A N 1
ATOM 2324 C CA . SER A 1 307 ? 16.439 4.396 -33.442 1.00 98.12 307 SER A CA 1
ATOM 2325 C C . SER A 1 307 ? 16.580 5.308 -34.664 1.00 98.12 307 SER A C 1
ATOM 2327 O O . SER A 1 307 ? 16.802 4.828 -35.782 1.00 98.12 307 SER A O 1
ATOM 2329 N N . ALA A 1 308 ? 16.491 6.628 -34.476 1.00 97.88 308 ALA A N 1
ATOM 2330 C CA . ALA A 1 308 ? 16.719 7.599 -35.543 1.00 97.88 308 ALA A CA 1
ATOM 2331 C C . ALA A 1 308 ? 18.171 7.544 -36.049 1.00 97.88 308 ALA A C 1
ATOM 2333 O O . ALA A 1 308 ? 18.401 7.491 -37.261 1.00 97.88 308 ALA A O 1
ATOM 2334 N N . TYR A 1 309 ? 19.145 7.474 -35.134 1.00 96.75 309 TYR A N 1
ATOM 2335 C CA . TYR A 1 309 ? 20.558 7.300 -35.478 1.00 96.75 309 TYR A CA 1
ATOM 2336 C C . TYR A 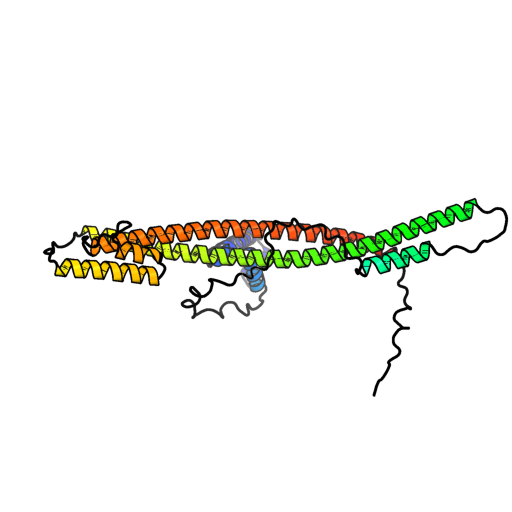1 309 ? 20.804 5.978 -36.218 1.00 96.75 309 TYR A C 1
ATOM 2338 O O . TYR A 1 309 ? 21.370 5.987 -37.311 1.00 96.75 309 TYR A O 1
ATOM 2346 N N . ALA A 1 310 ? 20.299 4.860 -35.689 1.00 97.06 310 ALA A N 1
ATOM 2347 C CA . ALA A 1 310 ? 20.372 3.535 -36.304 1.00 97.06 310 ALA A CA 1
ATOM 2348 C C . ALA A 1 310 ? 19.799 3.524 -37.730 1.00 97.06 310 ALA A C 1
ATOM 2350 O O . ALA A 1 310 ? 20.381 2.930 -38.639 1.00 97.06 310 ALA A O 1
ATOM 2351 N N . THR A 1 311 ? 18.684 4.224 -37.953 1.00 97.25 311 THR A N 1
ATOM 2352 C CA . THR A 1 311 ? 18.077 4.383 -39.282 1.00 97.25 311 THR A CA 1
ATOM 2353 C C . THR A 1 311 ? 18.989 5.172 -40.220 1.00 97.25 311 THR A C 1
ATOM 2355 O O . THR A 1 311 ? 19.204 4.755 -41.360 1.00 97.25 311 THR A O 1
ATOM 2358 N N . ALA A 1 312 ? 19.577 6.272 -39.741 1.00 96.44 312 ALA A N 1
ATOM 2359 C CA . ALA A 1 312 ? 20.484 7.101 -40.528 1.00 96.44 312 ALA A CA 1
ATOM 2360 C C . ALA A 1 312 ? 21.755 6.344 -40.948 1.00 96.44 312 ALA A C 1
ATOM 2362 O O . ALA A 1 312 ? 22.207 6.508 -42.079 1.00 96.44 312 ALA A O 1
ATOM 2363 N N . VAL A 1 313 ? 22.306 5.481 -40.088 1.00 96.06 313 VAL A N 1
ATOM 2364 C CA . VAL A 1 313 ? 23.537 4.713 -40.368 1.00 96.06 313 VAL A CA 1
ATOM 2365 C C . VAL A 1 313 ? 23.288 3.346 -41.012 1.00 96.06 313 VAL A C 1
ATOM 2367 O O . VAL A 1 313 ? 24.242 2.695 -41.430 1.00 96.06 313 VAL A O 1
ATOM 2370 N N . ARG A 1 314 ? 22.029 2.915 -41.177 1.00 95.12 314 ARG A N 1
ATOM 2371 C CA . ARG A 1 314 ? 21.676 1.590 -41.727 1.00 95.12 314 ARG A CA 1
ATOM 2372 C C . ARG A 1 314 ? 22.279 1.318 -43.110 1.00 95.12 314 ARG A C 1
ATOM 2374 O O . ARG A 1 314 ? 22.627 0.186 -43.418 1.00 95.12 314 ARG A O 1
ATOM 2381 N N . HIS A 1 315 ? 22.446 2.353 -43.933 1.00 94.06 315 HIS A N 1
ATOM 2382 C CA . HIS A 1 315 ? 23.066 2.247 -45.261 1.00 94.06 315 HIS A CA 1
ATOM 2383 C C . HIS A 1 315 ? 24.573 1.927 -45.227 1.00 94.06 315 HIS A C 1
ATOM 2385 O O . HIS A 1 315 ? 25.148 1.575 -46.255 1.00 94.06 315 HIS A O 1
ATOM 2391 N N . LEU A 1 316 ? 25.214 2.093 -44.068 1.00 93.12 316 LEU A N 1
ATOM 2392 C CA . LEU A 1 316 ? 26.620 1.778 -43.830 1.00 93.12 316 LEU A CA 1
ATOM 2393 C C . LEU A 1 316 ? 26.802 0.367 -43.280 1.00 93.12 316 LEU A C 1
ATOM 2395 O O . LEU A 1 316 ? 27.941 -0.045 -43.100 1.00 93.12 316 LEU A O 1
ATOM 2399 N N . LEU A 1 317 ? 25.723 -0.365 -42.990 1.00 91.19 317 LEU A N 1
ATOM 2400 C CA . LEU A 1 317 ? 25.852 -1.748 -42.560 1.00 91.19 317 LEU A CA 1
ATOM 2401 C C . LEU A 1 317 ? 26.456 -2.576 -43.697 1.00 91.19 317 LEU A C 1
ATOM 2403 O O . LEU A 1 317 ? 26.090 -2.380 -44.864 1.00 91.19 317 LEU A O 1
ATOM 2407 N N . PRO A 1 318 ? 27.365 -3.513 -43.384 1.00 84.38 318 PRO A N 1
ATOM 2408 C CA . PRO A 1 318 ? 27.814 -4.465 -44.379 1.00 84.38 318 PRO A CA 1
ATOM 2409 C C . PRO A 1 318 ? 26.578 -5.187 -44.919 1.00 84.38 318 PRO A C 1
ATOM 2411 O O . PRO A 1 318 ? 25.763 -5.681 -44.141 1.00 84.38 318 PRO A O 1
ATOM 2414 N N . ALA A 1 319 ? 26.423 -5.233 -46.247 1.00 79.69 319 ALA A N 1
ATOM 2415 C CA . ALA A 1 319 ? 25.439 -6.118 -46.857 1.00 79.69 319 ALA A CA 1
ATOM 2416 C C . ALA A 1 319 ? 25.688 -7.507 -46.269 1.00 79.69 319 ALA A C 1
ATOM 2418 O O . ALA A 1 319 ? 26.823 -7.993 -46.349 1.00 79.69 319 ALA A O 1
ATOM 2419 N N . GLU A 1 320 ? 24.680 -8.075 -45.601 1.00 66.06 320 GLU A N 1
ATOM 2420 C CA . GLU A 1 320 ? 24.810 -9.368 -44.938 1.00 66.06 320 GLU A CA 1
ATOM 2421 C C . GLU A 1 320 ? 25.574 -10.343 -45.843 1.00 66.06 320 GLU A C 1
ATOM 2423 O O . GLU A 1 320 ? 25.320 -10.395 -47.055 1.00 66.06 320 GLU A O 1
ATOM 2428 N N . PRO A 1 321 ? 26.496 -11.155 -45.305 1.00 52.84 321 PRO A N 1
ATOM 2429 C CA . PRO A 1 321 ? 26.966 -12.307 -46.042 1.00 52.84 321 PRO A CA 1
ATOM 2430 C C . PRO A 1 321 ? 25.789 -13.287 -46.161 1.00 52.84 321 PRO A C 1
ATOM 2432 O O . PRO A 1 321 ? 25.640 -14.188 -45.344 1.00 52.84 321 PRO A O 1
ATOM 2435 N N . VAL A 1 322 ? 24.978 -13.141 -47.213 1.00 53.09 322 VAL A N 1
ATOM 2436 C CA . VAL A 1 322 ? 23.804 -13.964 -47.588 1.00 53.09 322 VAL A CA 1
ATOM 2437 C C . VAL A 1 322 ? 24.115 -15.479 -47.713 1.00 53.09 322 VAL A C 1
ATOM 2439 O O . VAL A 1 322 ? 23.288 -16.260 -48.165 1.00 53.09 322 VAL A O 1
ATOM 2442 N N . LYS A 1 323 ? 25.308 -15.971 -47.353 1.00 50.00 323 LYS A N 1
ATOM 2443 C CA . LYS A 1 323 ? 25.791 -17.302 -47.752 1.00 50.00 323 LYS A CA 1
ATOM 2444 C C . LYS A 1 323 ? 26.673 -18.041 -46.738 1.00 50.00 323 LYS A C 1
ATOM 2446 O O . LYS A 1 323 ? 27.636 -18.676 -47.152 1.00 50.00 323 LYS A O 1
ATOM 2451 N N . LEU A 1 324 ? 26.361 -18.028 -45.440 1.00 50.59 324 LEU A N 1
ATOM 2452 C CA . LEU A 1 324 ? 26.974 -19.006 -44.511 1.00 50.59 324 LEU A CA 1
ATOM 2453 C C . LEU A 1 324 ? 25.970 -19.858 -43.716 1.00 50.59 324 LEU A C 1
ATOM 2455 O O . LEU A 1 324 ? 26.304 -20.984 -43.363 1.00 50.59 324 LEU A O 1
ATOM 2459 N N . ALA A 1 325 ? 24.713 -19.430 -43.555 1.00 49.22 325 ALA A N 1
ATOM 2460 C CA . ALA A 1 325 ? 23.690 -20.247 -42.887 1.00 49.22 325 ALA A CA 1
ATOM 2461 C C . ALA A 1 325 ? 23.128 -21.399 -43.756 1.00 49.22 325 ALA A C 1
ATOM 2463 O O . ALA A 1 325 ? 22.608 -22.374 -43.224 1.00 49.22 325 ALA A O 1
ATOM 2464 N N . GLN A 1 326 ? 23.272 -21.347 -45.089 1.00 53.09 326 GLN A N 1
ATOM 2465 C CA . GLN A 1 326 ? 22.805 -22.419 -45.991 1.00 53.09 326 GLN A CA 1
ATOM 2466 C C . GLN A 1 326 ? 23.765 -23.620 -46.110 1.00 53.09 326 GLN A C 1
ATOM 2468 O O . GLN A 1 326 ? 23.395 -24.621 -46.716 1.00 53.09 326 GLN A O 1
ATOM 2473 N N . ALA A 1 327 ? 24.974 -23.564 -45.537 1.00 53.47 327 ALA A N 1
ATOM 2474 C CA . ALA A 1 327 ? 25.965 -24.643 -45.660 1.00 53.47 327 ALA A CA 1
ATOM 2475 C C . ALA A 1 327 ? 26.025 -25.602 -44.450 1.00 53.47 327 ALA A C 1
ATOM 2477 O O . ALA A 1 327 ? 26.696 -26.626 -44.530 1.00 53.47 327 ALA A O 1
ATOM 2478 N N . ALA A 1 328 ? 25.324 -25.312 -43.347 1.00 52.44 328 ALA A N 1
ATOM 2479 C CA . ALA A 1 328 ? 25.459 -26.056 -42.087 1.00 52.44 328 ALA A CA 1
ATOM 2480 C C . ALA A 1 328 ? 24.255 -26.954 -41.732 1.00 52.44 328 ALA A C 1
ATOM 2482 O O . ALA A 1 328 ? 24.071 -27.304 -40.569 1.00 52.44 328 ALA A O 1
ATOM 2483 N N . HIS A 1 329 ? 23.440 -27.359 -42.712 1.00 52.53 329 HIS A N 1
ATOM 2484 C CA . HIS A 1 329 ? 22.383 -28.357 -42.492 1.00 52.53 329 HIS A CA 1
ATOM 2485 C C . HIS A 1 329 ? 22.528 -29.593 -43.399 1.00 52.53 329 HIS A C 1
ATOM 2487 O O . HIS A 1 329 ? 21.717 -29.806 -44.301 1.00 52.53 329 HIS A O 1
ATOM 2493 N N . PRO A 1 330 ? 23.529 -30.468 -43.176 1.00 54.62 330 PRO A N 1
ATOM 2494 C CA . PRO A 1 330 ? 23.372 -31.868 -43.518 1.00 54.62 330 PRO A CA 1
ATOM 2495 C C . PRO A 1 330 ? 22.499 -32.524 -42.442 1.00 54.62 330 PRO A C 1
ATOM 2497 O O . PRO A 1 330 ? 22.920 -32.762 -41.312 1.00 54.62 330 PRO A O 1
ATOM 2500 N N . VAL A 1 331 ? 21.253 -32.797 -42.817 1.00 57.53 331 VAL A N 1
ATOM 2501 C CA . VAL A 1 331 ? 20.310 -33.638 -42.078 1.00 57.53 331 VAL A CA 1
ATOM 2502 C C . VAL A 1 331 ? 20.940 -35.021 -41.884 1.00 57.53 331 VAL A C 1
ATOM 2504 O O . VAL A 1 331 ? 20.895 -35.867 -42.776 1.00 57.53 331 VAL A O 1
ATOM 2507 N N . ALA A 1 332 ? 21.522 -35.268 -40.712 1.00 56.69 332 ALA A N 1
ATOM 2508 C CA . ALA A 1 33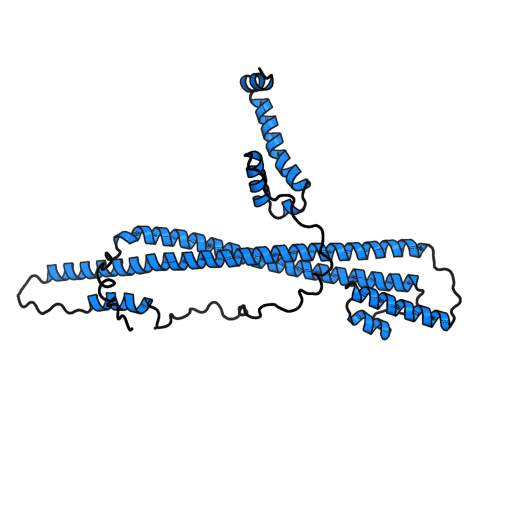2 ? 21.799 -36.619 -40.250 1.00 56.69 332 ALA A CA 1
ATOM 2509 C C . ALA A 1 332 ? 20.486 -37.208 -39.715 1.00 56.69 332 ALA A C 1
ATOM 2511 O O . ALA A 1 332 ? 20.143 -37.065 -38.544 1.00 56.69 332 ALA A O 1
ATOM 2512 N N . ARG A 1 333 ? 19.723 -37.847 -40.609 1.00 60.00 333 ARG A N 1
ATOM 2513 C CA . ARG A 1 333 ? 18.702 -38.828 -40.223 1.00 60.00 333 ARG A CA 1
ATOM 2514 C C . ARG A 1 333 ? 19.416 -39.975 -39.510 1.00 60.00 333 ARG A C 1
ATOM 2516 O O . ARG A 1 333 ? 20.189 -40.685 -40.149 1.00 60.00 333 ARG A O 1
ATOM 2523 N N . VAL A 1 334 ? 19.132 -40.168 -38.228 1.00 63.88 334 VAL A N 1
ATOM 2524 C CA . VAL A 1 334 ? 19.414 -41.427 -37.532 1.00 63.88 334 VAL A CA 1
ATOM 2525 C C . VAL A 1 334 ? 18.080 -42.136 -37.325 1.00 63.88 334 VAL A C 1
ATOM 2527 O O . VAL A 1 334 ? 17.102 -41.510 -36.915 1.00 63.88 334 VAL A O 1
ATOM 2530 N N . ALA A 1 335 ? 18.067 -43.397 -37.755 1.00 65.81 335 ALA A N 1
ATOM 2531 C CA . ALA A 1 335 ? 16.957 -44.341 -37.745 1.00 65.81 335 ALA A CA 1
ATOM 2532 C C . ALA A 1 335 ? 16.798 -45.028 -36.384 1.00 65.81 335 ALA A C 1
ATOM 2534 O O . ALA A 1 335 ? 17.812 -45.108 -35.653 1.00 65.81 335 ALA A O 1
#